Protein AF-A0A915NDJ1-F1 (afdb_monomer_lite)

pLDDT: mean 88.37, std 16.53, range [26.94, 98.69]

Foldseek 3Di:
DDDPPDDDPPPDDPVNVLVPDPDDPVRSVVVCCVQVNDDFDWDDDDPVLQVLQVVLPHDDTGTDDDDDDDPVDDDQDAAEEEDAEDFDDAQPDPLVVSLVRLLVSVVSVLVSSVVSVHLYYDYAPPSSHDPCVQVVDCPPVVVSDADPCDGPVNVSVVVCVVVNVVPDDDRPFAEEEQEAVSLVPLVSLQVSLVVPHQEYEYHYEAADDPVVVCVSPRQVVSCVVRVHHYHYHYYDDWHDDPDWGPPPPPDTDDIRD

InterPro domains:
  IPR003010 Carbon-nitrogen hydrolase [PF00795] (79-159)
  IPR003010 Carbon-nitrogen hydrolase [PF00795] (169-238)
  IPR003010 Carbon-nitrogen hydrolase [PS50263] (78-257)
  IPR036526 Carbon-nitrogen hydrolase superfamily [G3DSA:3.60.110.10] (8-164)
  IPR036526 Carbon-nitrogen hydrolase superfamily [G3DSA:3.60.110.10] (165-255)
  IPR036526 Carbon-nitrogen hydrolase superfamily [SSF56317] (74-239)
  IPR050345 Aliphatic Amidase/Beta-Ureidopropionase [PTHR43674] (173-245)

Sequence (257 aa):
MKNEADDNDSSEGLEALLNRAKWTDSQLEEVMRLIYGRRCPQLSLSNDLLEASMSNGFEIKGFQIKALEEQCRRPRRVRVAAIQNKIVLPTSAPIIQQREAIHQRIGVMIDIAAEAGAQIICLQEAWPMPFAFCTRERLPWTEFAESAEDGPSTKFLSNFIILFKVGQKTWNCKIAVNICYGRHHPQNWLMYALNGAEIIFNPSATISGLSEALWPIEARNAAIANHVFTVAINRVGTEVFPNEFTSGNGKPGKLIE

Secondary structure (DSSP, 8-state):
-------------HHHHHHHS---HHHHHHHHHHHHSSPPPBPP--HHHHHHHHHTT-----B----PPPSSS------EEEE----SS-TTS-HHHHHHHHHHHHHHHHHHHHHTT-SEEEEPTTTTS--GGGG---TTGGGG---TTTSHHHHHHHHHHHHHHTT-------EEE--GGGGG-HHHHHHHHHTT-SEEEEEE---SSTTTTTTTTHHHHHHHHHTSEEEEEE--S-B--SS--B-SSSSB---B-

Organism: Meloidogyne javanica (NCBI:txid6303)

Structure (mmCIF, N/CA/C/O backbone):
data_AF-A0A915NDJ1-F1
#
_entry.id   AF-A0A915NDJ1-F1
#
loop_
_atom_site.group_PDB
_atom_site.id
_atom_site.type_symbol
_atom_site.label_atom_id
_atom_site.label_alt_id
_atom_site.label_comp_id
_atom_site.label_asym_id
_atom_site.label_entity_id
_atom_site.label_seq_id
_atom_site.pdbx_PDB_ins_code
_atom_site.Cartn_x
_atom_site.Cartn_y
_atom_site.Cartn_z
_atom_site.occupancy
_atom_site.B_iso_or_equiv
_atom_site.auth_seq_id
_atom_site.auth_comp_id
_atom_site.auth_asym_id
_atom_site.auth_atom_id
_atom_site.pdbx_PDB_model_num
ATOM 1 N N . MET A 1 1 ? 32.007 23.626 -17.905 1.00 32.28 1 MET A N 1
ATOM 2 C CA . MET A 1 1 ? 31.858 23.788 -16.445 1.00 32.28 1 MET A CA 1
ATOM 3 C C . MET A 1 1 ? 30.731 24.771 -16.176 1.00 32.28 1 MET A C 1
ATOM 5 O O . MET A 1 1 ? 30.962 25.970 -16.116 1.00 32.28 1 MET A O 1
ATOM 9 N N . LYS A 1 2 ? 29.495 24.274 -16.129 1.00 27.45 2 LYS A N 1
ATOM 10 C CA . LYS A 1 2 ? 28.357 24.988 -15.549 1.00 27.45 2 LYS A CA 1
ATOM 11 C C . LYS A 1 2 ? 27.940 24.150 -14.352 1.00 27.45 2 LYS A C 1
ATOM 13 O O . LYS A 1 2 ? 27.787 22.946 -14.507 1.00 27.45 2 LYS A O 1
ATOM 18 N N . ASN A 1 3 ? 27.887 24.804 -13.200 1.00 26.94 3 ASN A N 1
ATOM 19 C CA . ASN A 1 3 ? 27.584 24.221 -11.904 1.00 26.94 3 ASN A CA 1
ATOM 20 C C . ASN A 1 3 ? 26.230 23.509 -11.958 1.00 26.94 3 ASN A C 1
ATOM 22 O O . ASN A 1 3 ? 25.190 24.166 -12.000 1.00 26.94 3 ASN A O 1
ATOM 26 N N . GLU A 1 4 ? 26.266 22.181 -11.965 1.00 29.98 4 GLU A N 1
ATOM 27 C CA . GLU A 1 4 ? 25.215 21.369 -11.368 1.00 29.98 4 GLU A CA 1
ATOM 28 C C . GLU A 1 4 ? 25.346 21.617 -9.867 1.00 29.98 4 GLU A C 1
ATOM 30 O O . GLU A 1 4 ? 26.315 21.206 -9.233 1.00 29.98 4 GLU A O 1
ATOM 35 N N . ALA A 1 5 ? 24.459 22.458 -9.337 1.00 30.62 5 ALA A N 1
ATOM 36 C CA . ALA A 1 5 ? 24.250 22.504 -7.905 1.00 30.62 5 ALA A CA 1
ATOM 37 C C . ALA A 1 5 ? 23.716 21.123 -7.528 1.00 30.62 5 ALA A C 1
ATOM 39 O O . ALA A 1 5 ? 22.671 20.732 -8.044 1.00 30.62 5 ALA A O 1
ATOM 40 N N . ASP A 1 6 ? 24.496 20.409 -6.717 1.00 28.95 6 ASP A N 1
ATOM 41 C CA . ASP A 1 6 ? 24.178 19.098 -6.168 1.00 28.95 6 ASP A CA 1
ATOM 42 C C . ASP A 1 6 ? 22.696 19.011 -5.788 1.00 28.95 6 ASP A C 1
ATOM 44 O O . ASP A 1 6 ? 22.183 19.833 -5.019 1.00 28.95 6 ASP A O 1
ATOM 48 N N . ASP A 1 7 ? 22.032 18.009 -6.367 1.00 32.62 7 ASP A N 1
ATOM 49 C CA . ASP A 1 7 ? 20.725 17.514 -5.963 1.00 32.62 7 ASP A CA 1
ATOM 50 C C . ASP A 1 7 ? 20.768 17.241 -4.456 1.00 32.62 7 ASP A C 1
ATOM 52 O O . ASP A 1 7 ? 21.335 16.254 -3.982 1.00 32.62 7 ASP A O 1
ATOM 56 N N . ASN A 1 8 ? 20.203 18.169 -3.686 1.00 34.66 8 ASN A N 1
ATOM 57 C CA . ASN A 1 8 ? 19.987 17.987 -2.263 1.00 34.66 8 ASN A CA 1
ATOM 58 C C . ASN A 1 8 ? 18.985 16.840 -2.101 1.00 34.66 8 ASN A C 1
ATOM 60 O O . ASN A 1 8 ? 17.822 16.984 -2.477 1.00 34.66 8 ASN A O 1
ATOM 64 N N . ASP A 1 9 ? 19.476 15.736 -1.544 1.00 39.84 9 ASP A N 1
ATOM 65 C CA . ASP A 1 9 ? 18.751 14.579 -1.027 1.00 39.84 9 ASP A CA 1
ATOM 66 C C . ASP A 1 9 ? 17.360 14.970 -0.486 1.00 39.84 9 ASP A C 1
ATOM 68 O O . ASP A 1 9 ? 17.202 15.474 0.629 1.00 39.84 9 ASP A O 1
ATOM 72 N N . SER A 1 10 ? 16.331 14.804 -1.320 1.00 45.72 10 SER A N 1
ATOM 73 C CA . SER A 1 10 ? 14.939 15.167 -1.035 1.00 45.72 10 SER A CA 1
ATOM 74 C C . SER A 1 10 ? 14.208 14.068 -0.254 1.00 45.72 10 SER A C 1
ATOM 76 O O . SER A 1 10 ? 12.981 14.009 -0.251 1.00 45.72 10 SER A O 1
ATOM 78 N N . SER A 1 11 ? 14.946 13.191 0.436 1.00 53.16 11 SER A N 1
ATOM 79 C CA . SER A 1 11 ? 14.401 12.011 1.112 1.00 53.16 11 SER A CA 1
ATOM 80 C C . SER A 1 11 ? 13.794 12.290 2.494 1.00 53.16 11 SER A C 1
ATOM 82 O O . SER A 1 11 ? 13.392 11.357 3.194 1.00 53.16 11 SER A O 1
ATOM 84 N N . GLU A 1 12 ? 13.775 13.541 2.956 1.00 68.81 12 GLU A N 1
ATOM 85 C CA . GLU A 1 12 ? 13.283 13.870 4.291 1.00 68.81 12 GLU A CA 1
ATOM 86 C C . GLU A 1 12 ? 11.774 14.143 4.302 1.00 68.81 12 GLU A C 1
ATOM 88 O O . GLU A 1 12 ? 11.282 15.081 3.680 1.00 68.81 12 GLU A O 1
ATOM 93 N N . GLY A 1 13 ? 11.027 13.337 5.063 1.00 79.31 13 GLY A N 1
ATOM 94 C CA . GLY A 1 13 ? 9.575 13.478 5.184 1.00 79.31 13 GLY A CA 1
ATOM 95 C C . GLY A 1 13 ? 9.130 14.791 5.847 1.00 79.31 13 GLY A C 1
ATOM 96 O O . GLY A 1 13 ? 9.864 15.404 6.626 1.00 79.31 13 GLY A O 1
ATOM 97 N N . LEU A 1 14 ? 7.874 15.187 5.602 1.00 86.94 14 LEU A N 1
ATOM 98 C CA . LEU A 1 14 ? 7.275 16.432 6.114 1.00 86.94 14 LEU A CA 1
ATOM 99 C C . LEU A 1 14 ? 7.484 16.632 7.624 1.00 86.94 14 LEU A C 1
ATOM 101 O O . LEU A 1 14 ? 7.826 17.726 8.058 1.00 86.94 14 LEU A O 1
ATOM 105 N N . GLU A 1 15 ? 7.305 15.590 8.437 1.00 84.38 15 GLU A N 1
ATOM 106 C CA . GLU A 1 15 ? 7.495 15.700 9.888 1.00 84.38 15 GLU A CA 1
ATOM 107 C C . GLU A 1 15 ? 8.950 16.000 10.272 1.00 84.38 15 GLU A C 1
ATOM 109 O O . GLU A 1 15 ? 9.181 16.794 11.181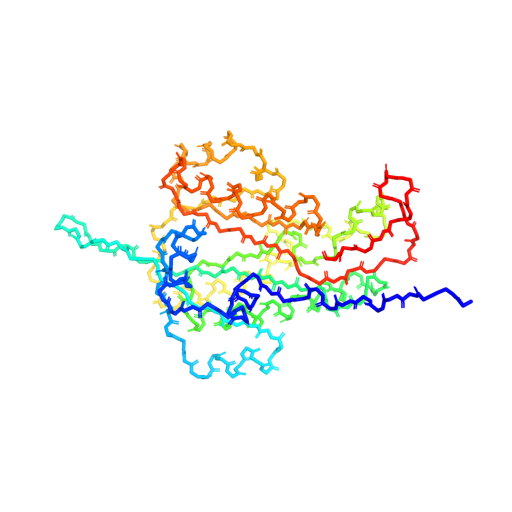 1.00 84.38 15 GLU A O 1
ATOM 114 N N . ALA A 1 16 ? 9.935 15.427 9.571 1.00 85.19 16 ALA A N 1
ATOM 115 C CA . ALA A 1 16 ? 11.348 15.723 9.809 1.00 85.19 16 ALA A CA 1
ATOM 116 C C . ALA A 1 16 ? 11.666 17.185 9.464 1.00 85.19 16 ALA A C 1
ATOM 118 O O . ALA A 1 16 ? 12.320 17.879 10.244 1.00 85.19 16 ALA A O 1
ATOM 119 N N . LEU A 1 17 ? 11.123 17.690 8.351 1.00 88.12 17 LEU A N 1
ATOM 120 C CA . LEU A 1 17 ? 11.238 19.098 7.964 1.00 88.12 17 LEU A CA 1
ATOM 121 C C . LEU A 1 17 ? 10.613 20.033 9.009 1.00 88.12 17 LEU A C 1
ATOM 123 O O . LEU A 1 17 ? 11.244 21.006 9.424 1.00 88.12 17 LEU A O 1
ATOM 127 N N . LEU A 1 18 ? 9.402 19.718 9.475 1.00 87.44 18 LEU A N 1
ATOM 128 C CA . LEU A 1 18 ? 8.714 20.502 10.502 1.00 87.44 18 LEU A CA 1
ATOM 129 C C . LEU A 1 18 ? 9.476 20.496 11.832 1.00 87.44 18 LEU A C 1
ATOM 131 O O . LEU A 1 18 ? 9.587 21.544 12.459 1.00 87.44 18 LEU A O 1
ATOM 135 N N . ASN A 1 19 ? 10.044 19.357 12.232 1.00 82.12 19 ASN A N 1
ATOM 136 C CA . ASN A 1 19 ? 10.804 19.231 13.479 1.00 82.12 19 ASN A CA 1
ATOM 137 C C . ASN A 1 19 ? 12.166 19.948 13.438 1.00 82.12 19 ASN A C 1
ATOM 139 O O . ASN A 1 19 ? 12.666 20.360 14.481 1.00 82.12 19 ASN A O 1
ATOM 143 N N . ARG A 1 20 ? 12.784 20.104 12.258 1.00 85.75 20 ARG A N 1
ATOM 144 C CA . ARG A 1 20 ? 14.044 20.858 12.101 1.00 85.75 20 ARG A CA 1
ATOM 145 C C . ARG A 1 20 ? 13.848 22.370 12.128 1.00 85.75 20 ARG A C 1
ATOM 147 O O . ARG A 1 20 ? 14.792 23.112 12.407 1.00 85.75 20 ARG A O 1
ATOM 154 N N . ALA A 1 21 ? 12.651 22.841 11.802 1.00 85.19 21 ALA A N 1
ATOM 155 C CA . ALA A 1 21 ? 12.348 24.258 11.844 1.00 85.19 21 ALA A CA 1
ATOM 156 C C . ALA A 1 21 ? 12.303 24.761 13.300 1.00 85.19 21 ALA A C 1
ATOM 158 O O . ALA A 1 21 ? 11.864 24.064 14.211 1.00 85.19 21 ALA A O 1
ATOM 159 N N . LYS A 1 22 ? 12.787 25.990 13.524 1.00 87.31 22 LYS A N 1
ATOM 160 C CA . LYS A 1 22 ? 12.906 26.615 14.855 1.00 87.31 22 LYS A CA 1
ATOM 161 C C . LYS A 1 22 ? 11.548 27.112 15.374 1.00 87.31 22 LYS A C 1
ATOM 163 O O . LYS A 1 22 ? 11.355 28.314 15.548 1.00 87.31 22 LYS A O 1
ATOM 168 N N . TRP A 1 23 ? 10.608 26.199 15.575 1.00 88.88 23 TRP A N 1
ATOM 169 C CA . TRP A 1 23 ? 9.316 26.474 16.200 1.00 88.88 23 TRP A CA 1
ATOM 170 C C . TRP A 1 23 ? 9.436 26.457 17.723 1.00 88.88 23 TRP A C 1
ATOM 172 O O . TRP A 1 23 ? 10.275 25.751 18.280 1.00 88.88 23 TRP A O 1
ATOM 182 N N . THR A 1 24 ? 8.566 27.190 18.413 1.00 92.75 24 THR A N 1
ATOM 183 C CA . THR A 1 24 ? 8.258 26.853 19.808 1.00 92.75 24 THR A CA 1
ATOM 184 C C . THR A 1 24 ? 7.377 25.603 19.852 1.00 92.75 24 THR A C 1
ATOM 186 O O . THR A 1 24 ? 6.655 25.323 18.892 1.00 92.75 24 THR A O 1
ATOM 189 N N . ASP A 1 25 ? 7.372 24.877 20.973 1.00 87.31 25 ASP A N 1
ATOM 190 C CA . ASP A 1 25 ? 6.541 23.671 21.128 1.00 87.31 25 ASP A CA 1
ATOM 191 C C . ASP A 1 25 ? 5.059 23.951 20.828 1.00 87.31 25 ASP A C 1
ATOM 193 O O . ASP A 1 25 ? 4.417 23.212 20.088 1.00 87.31 25 ASP A O 1
ATOM 197 N N . SER A 1 26 ? 4.539 25.088 21.306 1.00 90.69 26 SER A N 1
ATOM 198 C CA . SER A 1 26 ? 3.158 25.513 21.047 1.00 90.69 26 SER A CA 1
ATOM 199 C C . SER A 1 26 ? 2.885 25.797 19.564 1.00 90.69 26 SER A C 1
ATOM 201 O O . SER A 1 26 ? 1.803 25.478 19.070 1.00 90.69 26 SER A O 1
ATOM 203 N N . GLN A 1 27 ? 3.847 26.371 18.833 1.00 92.56 27 GLN A N 1
ATOM 204 C CA . GLN A 1 27 ? 3.697 26.594 17.393 1.00 92.56 27 GLN A CA 1
ATOM 205 C C . GLN A 1 27 ? 3.713 25.275 16.621 1.00 92.56 27 GLN A C 1
ATOM 207 O O . GLN A 1 27 ? 2.893 25.086 15.725 1.00 92.56 27 GLN A O 1
ATOM 212 N N . LEU A 1 28 ? 4.618 24.360 16.975 1.00 88.94 28 LEU A N 1
ATOM 213 C CA . LEU A 1 28 ? 4.696 23.049 16.341 1.00 88.94 28 LEU A CA 1
ATOM 214 C C . LEU A 1 28 ? 3.409 22.250 16.578 1.00 88.94 28 LEU A C 1
ATOM 216 O O . LEU A 1 28 ? 2.874 21.659 15.641 1.00 88.94 28 LEU A O 1
ATOM 220 N N . GLU A 1 29 ? 2.873 22.275 17.799 1.00 87.50 29 GLU A N 1
ATOM 221 C CA . GLU A 1 29 ? 1.583 21.660 18.119 1.00 87.50 29 GLU A CA 1
ATOM 222 C C . GLU A 1 29 ? 0.442 22.232 17.272 1.00 87.50 29 GLU A C 1
ATOM 224 O O . GLU A 1 29 ? -0.362 21.468 16.734 1.00 87.50 29 GLU A O 1
ATOM 229 N N . GLU A 1 30 ? 0.391 23.554 17.096 1.00 91.25 30 GLU A N 1
ATOM 230 C CA . GLU A 1 30 ? -0.645 24.211 16.299 1.00 91.25 30 GLU A CA 1
ATOM 231 C C . GLU A 1 30 ? -0.524 23.891 14.802 1.00 91.25 30 GLU A C 1
ATOM 233 O O . GLU A 1 30 ? -1.520 23.574 14.148 1.00 91.25 30 GLU A O 1
ATOM 238 N N . VAL A 1 31 ? 0.695 23.881 14.255 1.00 91.50 31 VAL A N 1
ATOM 239 C CA . VAL A 1 31 ? 0.948 23.469 12.865 1.00 91.50 31 VAL A CA 1
ATOM 240 C C . VAL A 1 31 ? 0.525 22.015 12.653 1.00 91.50 31 VAL A C 1
ATOM 242 O O . VAL A 1 31 ? -0.208 21.711 11.709 1.00 91.50 31 VAL A O 1
ATOM 245 N N . MET A 1 32 ? 0.912 21.116 13.559 1.00 88.88 32 MET A N 1
ATOM 246 C CA . MET A 1 32 ? 0.506 19.710 13.509 1.00 88.88 32 MET A CA 1
ATOM 247 C C . MET A 1 32 ? -1.014 19.556 13.632 1.00 88.88 32 MET A C 1
ATOM 249 O O . MET A 1 32 ? -1.597 18.702 12.961 1.00 88.88 32 MET A O 1
ATOM 253 N N . ARG A 1 33 ? -1.682 20.404 14.427 1.00 91.12 33 ARG A N 1
ATOM 254 C CA . ARG A 1 33 ? -3.144 20.423 14.545 1.00 91.12 33 ARG A CA 1
ATOM 255 C C . ARG A 1 33 ? -3.823 20.837 13.242 1.00 91.12 33 ARG A C 1
ATOM 257 O O . ARG A 1 33 ? -4.821 20.232 12.858 1.00 91.12 33 ARG A O 1
ATOM 264 N N . LEU A 1 34 ? -3.293 21.844 12.551 1.00 91.94 34 LEU A N 1
ATOM 265 C CA . LEU A 1 34 ? -3.829 22.302 11.267 1.00 91.94 34 LEU A CA 1
ATOM 266 C C . LEU A 1 34 ? -3.598 21.270 10.156 1.00 91.94 34 LEU A C 1
ATOM 268 O O . LEU A 1 34 ? -4.514 20.979 9.386 1.00 91.94 34 LEU A O 1
ATOM 272 N N . ILE A 1 35 ? -2.405 20.672 10.102 1.00 91.25 35 ILE A N 1
ATOM 273 C CA . ILE A 1 35 ? -2.040 19.714 9.053 1.00 91.25 35 ILE A CA 1
ATOM 274 C C . ILE A 1 35 ? -2.688 18.358 9.301 1.00 91.25 35 ILE A C 1
ATOM 276 O O . ILE A 1 35 ? -3.337 17.847 8.401 1.00 91.25 35 ILE A O 1
ATOM 280 N N . TYR A 1 36 ? -2.585 17.770 10.493 1.00 88.69 36 TYR A N 1
ATOM 281 C CA . TYR A 1 3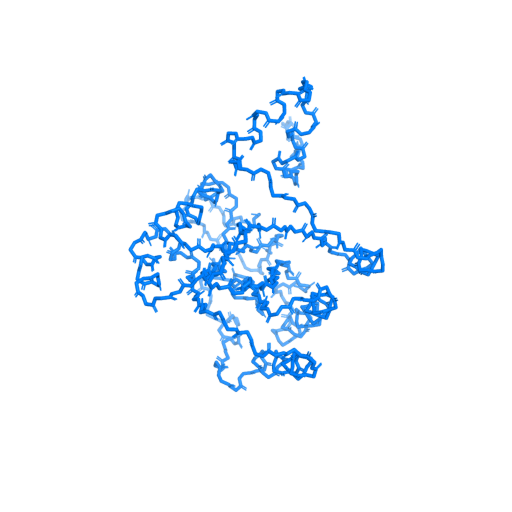6 ? -3.041 16.397 10.760 1.00 88.69 36 TYR A CA 1
ATOM 282 C C . TYR A 1 36 ? -4.386 16.321 11.490 1.00 88.69 36 TYR A C 1
ATOM 284 O O . TYR A 1 36 ? -5.048 15.281 11.469 1.00 88.69 36 TYR A O 1
ATOM 292 N N . GLY A 1 37 ? -4.873 17.426 12.055 1.00 87.38 37 GLY A N 1
ATOM 293 C CA . GLY A 1 37 ? -6.068 17.433 12.894 1.00 87.38 37 GLY A CA 1
ATOM 294 C C . GLY A 1 37 ? -5.710 17.040 14.324 1.00 87.38 37 GLY A C 1
ATOM 295 O O . GLY A 1 37 ? -5.009 17.760 15.025 1.00 87.38 37 GLY A O 1
ATOM 296 N N . ARG A 1 38 ? -6.187 15.886 14.795 1.00 81.19 38 ARG A N 1
ATOM 297 C CA . ARG A 1 38 ? -5.777 15.361 16.105 1.00 81.19 38 ARG A CA 1
ATOM 298 C C . ARG A 1 38 ? -4.526 14.503 15.931 1.00 81.19 38 ARG A C 1
ATOM 300 O O . ARG A 1 38 ? -4.565 13.523 15.191 1.00 81.19 38 ARG A O 1
ATOM 307 N N . ARG A 1 39 ? -3.452 14.819 16.664 1.00 79.00 39 ARG A N 1
ATOM 308 C CA . ARG A 1 39 ? -2.246 13.978 16.701 1.00 79.00 39 ARG A CA 1
ATOM 309 C C . ARG A 1 39 ? -2.627 12.572 17.160 1.00 79.00 39 ARG A C 1
ATOM 311 O O . ARG A 1 39 ? -3.217 12.404 18.230 1.00 79.00 39 ARG A O 1
ATOM 318 N N . CYS A 1 40 ? -2.326 11.573 16.338 1.00 84.19 40 CYS A N 1
ATOM 319 C CA . CYS A 1 40 ? -2.581 10.185 16.692 1.00 84.19 40 CYS A CA 1
ATOM 320 C C . CYS A 1 40 ? -1.549 9.737 17.735 1.00 84.19 40 CYS A C 1
ATOM 322 O O . CYS A 1 40 ? -0.351 9.860 17.480 1.00 84.19 40 CYS A O 1
ATOM 324 N N . PRO A 1 41 ? -1.979 9.225 18.903 1.00 88.81 41 PRO A N 1
ATOM 325 C CA . PRO A 1 41 ? -1.066 8.631 19.868 1.00 88.81 41 PRO A CA 1
ATOM 326 C C . PRO A 1 41 ? -0.207 7.544 19.225 1.00 88.81 41 PRO A C 1
ATOM 328 O O . PRO A 1 41 ? -0.720 6.690 18.496 1.00 88.81 41 PRO A O 1
ATOM 331 N N . GLN A 1 42 ? 1.088 7.566 19.528 1.00 90.56 42 GLN A N 1
ATOM 332 C CA . GLN A 1 42 ? 2.004 6.519 19.108 1.00 90.56 42 GLN A CA 1
ATOM 333 C C . GLN A 1 42 ? 1.677 5.222 19.855 1.00 90.56 42 GLN A C 1
ATOM 335 O O . GLN A 1 42 ? 1.406 5.217 21.059 1.00 90.56 42 GLN A O 1
ATOM 340 N N . LEU A 1 43 ? 1.670 4.118 19.120 1.00 92.75 43 LEU A N 1
ATOM 341 C CA . LEU A 1 43 ? 1.509 2.782 19.666 1.00 92.75 43 LEU A CA 1
ATOM 342 C C . LEU A 1 43 ? 2.894 2.257 20.044 1.00 92.75 43 LEU A C 1
ATOM 344 O O . LEU A 1 43 ? 3.783 2.208 19.197 1.00 92.75 43 LEU A O 1
ATOM 348 N N . SER A 1 44 ? 3.072 1.869 21.306 1.00 92.50 44 SER A N 1
ATOM 349 C CA . SER A 1 44 ? 4.318 1.248 21.757 1.00 92.50 44 SER A CA 1
ATOM 350 C C . SER A 1 44 ? 4.498 -0.110 21.071 1.00 92.50 44 SER A C 1
ATOM 352 O O . SER A 1 44 ? 3.598 -0.954 21.096 1.00 92.50 44 SER A O 1
ATOM 354 N N . LEU A 1 45 ? 5.653 -0.277 20.432 1.00 93.94 45 LEU A N 1
ATOM 355 C CA . LEU A 1 45 ? 6.142 -1.524 19.851 1.00 93.94 45 LEU A CA 1
ATOM 356 C C . LEU A 1 45 ? 7.291 -2.033 20.733 1.00 93.94 45 LEU A C 1
ATOM 358 O O . LEU A 1 45 ? 7.960 -1.222 21.377 1.00 93.94 45 LEU A O 1
ATOM 362 N N . SER A 1 46 ? 7.495 -3.350 20.807 1.00 94.88 46 SER A N 1
ATOM 363 C CA . SER A 1 46 ? 8.609 -3.917 21.578 1.00 94.88 46 SER A CA 1
ATOM 364 C C . SER A 1 46 ? 9.954 -3.562 20.940 1.00 94.88 46 SER A C 1
ATOM 366 O O . SER A 1 46 ? 10.044 -3.403 19.722 1.00 94.88 46 SER A O 1
ATOM 368 N N . ASN A 1 47 ? 11.005 -3.466 21.761 1.00 95.19 47 ASN A N 1
ATOM 369 C CA . ASN A 1 47 ? 12.363 -3.204 21.275 1.00 95.19 47 ASN A CA 1
ATOM 370 C C . ASN A 1 47 ? 12.821 -4.281 20.284 1.00 95.19 47 ASN A C 1
ATOM 372 O O . ASN A 1 47 ? 13.377 -3.934 19.250 1.00 95.19 47 ASN A O 1
ATOM 376 N N . ASP A 1 48 ? 12.475 -5.546 20.533 1.00 96.19 48 ASP A N 1
ATOM 377 C CA . ASP A 1 48 ? 12.781 -6.667 19.640 1.00 96.19 48 ASP A CA 1
ATOM 378 C C . ASP A 1 48 ? 12.238 -6.440 18.218 1.00 96.19 48 ASP A C 1
ATOM 380 O O . ASP A 1 48 ? 12.941 -6.681 17.240 1.00 96.19 48 ASP A O 1
ATOM 384 N N . LEU A 1 49 ? 11.014 -5.907 18.081 1.00 94.94 49 LEU A N 1
ATOM 385 C CA . LEU A 1 49 ? 10.425 -5.596 16.772 1.00 94.94 49 LEU A CA 1
ATOM 386 C C . LEU A 1 49 ? 11.145 -4.435 16.080 1.00 94.94 49 LEU A C 1
ATOM 388 O O . LEU A 1 49 ? 11.335 -4.472 14.865 1.00 94.94 49 LEU A O 1
ATOM 392 N N . LEU A 1 50 ? 11.544 -3.411 16.843 1.00 95.31 50 LEU A N 1
ATOM 393 C CA . LEU A 1 50 ? 12.301 -2.273 16.315 1.00 95.31 50 LEU A CA 1
ATOM 394 C C . LEU A 1 50 ? 13.683 -2.724 15.820 1.00 95.31 50 LEU A C 1
ATOM 396 O O . LEU A 1 50 ? 14.099 -2.365 14.717 1.00 95.31 50 LEU A O 1
ATOM 400 N N . GLU A 1 51 ? 14.380 -3.544 16.605 1.00 95.94 51 GLU A N 1
ATOM 401 C CA . GLU A 1 51 ? 15.679 -4.122 16.250 1.00 95.94 51 GLU A CA 1
ATOM 402 C C . GLU A 1 51 ? 15.574 -5.059 15.043 1.00 95.94 51 GLU A C 1
ATOM 404 O O . GLU A 1 51 ? 16.393 -4.969 14.122 1.00 95.94 51 GLU A O 1
ATOM 409 N N . ALA A 1 52 ? 14.536 -5.899 14.988 1.00 96.06 52 ALA A N 1
ATOM 410 C CA . ALA A 1 52 ? 14.275 -6.782 13.858 1.00 96.06 52 ALA A CA 1
ATOM 411 C C . ALA A 1 52 ? 13.993 -5.997 12.566 1.00 96.06 52 ALA A C 1
ATOM 413 O O . ALA A 1 52 ? 14.565 -6.324 11.521 1.00 96.06 52 ALA A O 1
ATOM 414 N N . SER A 1 53 ? 13.177 -4.935 12.612 1.00 94.50 53 SER A N 1
ATOM 415 C CA . SER A 1 53 ? 12.916 -4.104 11.427 1.00 94.50 53 SER A CA 1
ATOM 416 C C . SER A 1 53 ? 14.176 -3.373 10.955 1.00 94.50 53 SER A C 1
ATOM 418 O O . SER A 1 53 ? 14.492 -3.393 9.763 1.00 94.50 53 SER A O 1
ATOM 420 N N . MET A 1 54 ? 14.951 -2.806 11.892 1.00 94.69 54 MET A N 1
ATOM 421 C CA . MET A 1 54 ? 16.211 -2.123 11.578 1.00 94.69 54 MET A CA 1
ATOM 422 C C . MET A 1 54 ? 17.221 -3.081 10.938 1.00 94.69 54 MET A C 1
ATOM 424 O O . MET A 1 54 ? 17.805 -2.754 9.906 1.00 94.69 54 MET A O 1
ATOM 428 N N . SER A 1 55 ? 17.374 -4.287 11.492 1.00 96.38 55 SER A N 1
ATOM 429 C CA . SER A 1 55 ? 18.300 -5.307 10.977 1.00 96.38 55 SER A CA 1
ATOM 430 C C . SER A 1 55 ? 17.930 -5.789 9.570 1.00 96.38 55 SER A C 1
ATOM 432 O O . SER A 1 55 ? 18.808 -6.128 8.782 1.00 96.38 55 SER A O 1
ATOM 434 N N . ASN A 1 56 ? 16.638 -5.774 9.226 1.00 96.31 56 ASN A N 1
ATOM 435 C CA . ASN A 1 56 ? 16.136 -6.120 7.892 1.00 96.31 56 ASN A CA 1
ATOM 436 C C . ASN A 1 56 ? 16.017 -4.907 6.942 1.00 96.31 56 ASN A C 1
ATOM 438 O O . ASN A 1 56 ? 15.520 -5.027 5.812 1.00 96.31 56 ASN A O 1
ATOM 442 N N . GLY A 1 57 ? 16.483 -3.731 7.373 1.00 95.44 57 GLY A N 1
ATOM 443 C CA . GLY A 1 57 ? 16.549 -2.528 6.548 1.00 95.44 57 GLY A CA 1
ATOM 444 C C . GLY A 1 57 ? 15.174 -1.978 6.167 1.00 95.44 57 GLY A C 1
ATOM 445 O O . GLY A 1 57 ? 14.930 -1.680 4.989 1.00 95.44 57 GLY A O 1
ATOM 446 N N . PHE A 1 58 ? 14.255 -1.886 7.130 1.00 96.06 58 PHE A N 1
ATOM 447 C CA . PHE A 1 58 ? 13.000 -1.153 6.972 1.00 96.06 58 PHE A CA 1
ATOM 448 C C . PHE A 1 58 ? 12.527 -0.513 8.284 1.00 96.06 58 PHE A C 1
ATOM 450 O O . PHE A 1 58 ? 12.920 -0.913 9.376 1.00 96.06 58 PHE A O 1
ATOM 457 N N . GLU A 1 59 ? 11.685 0.511 8.168 1.00 94.62 59 GLU A N 1
ATOM 458 C CA . GLU A 1 59 ? 11.095 1.208 9.312 1.00 94.62 59 GLU A CA 1
ATOM 459 C C . GLU A 1 59 ? 9.779 0.544 9.740 1.00 94.62 59 GLU A C 1
ATOM 461 O O . GLU A 1 59 ? 8.973 0.147 8.898 1.00 94.62 59 GLU A O 1
ATOM 466 N N . ILE A 1 60 ? 9.526 0.495 11.051 1.00 95.75 60 ILE A N 1
ATOM 467 C CA . ILE A 1 60 ? 8.212 0.183 11.615 1.00 95.75 60 ILE A CA 1
ATOM 468 C C . ILE A 1 60 ? 7.734 1.338 12.500 1.00 95.75 60 ILE A C 1
ATOM 470 O O . ILE A 1 60 ? 8.445 1.821 13.380 1.00 95.75 60 ILE A O 1
ATOM 474 N N . LYS A 1 61 ? 6.496 1.783 12.274 1.00 94.88 61 LYS A N 1
ATOM 475 C CA . LYS A 1 61 ? 5.827 2.814 13.073 1.00 94.88 61 LYS A CA 1
ATOM 476 C C . LYS A 1 61 ? 4.441 2.335 13.473 1.00 94.88 61 LYS A C 1
ATOM 478 O O . LYS A 1 61 ? 3.729 1.722 12.682 1.00 94.88 61 LYS A O 1
ATOM 483 N N . GLY A 1 62 ? 4.051 2.638 14.707 1.00 95.69 62 GLY A N 1
ATOM 484 C CA . GLY A 1 62 ? 2.753 2.274 15.258 1.00 95.69 62 GLY A CA 1
ATOM 485 C C . GLY A 1 62 ? 1.977 3.505 15.708 1.00 95.69 62 GLY A C 1
ATOM 486 O O . GLY A 1 62 ? 2.507 4.347 16.430 1.00 95.69 62 GLY A O 1
ATOM 487 N N . PHE A 1 63 ? 0.697 3.573 15.348 1.00 95.50 63 PHE A N 1
ATOM 488 C CA . PHE A 1 63 ? -0.220 4.630 15.778 1.00 95.50 63 PHE A CA 1
ATOM 489 C C . PHE A 1 63 ? -1.560 4.039 16.205 1.00 95.50 63 PHE A C 1
ATOM 491 O O . PHE A 1 63 ? -1.937 2.943 15.787 1.00 95.50 63 PHE A O 1
ATOM 498 N N . GLN A 1 64 ? -2.293 4.767 17.044 1.00 94.31 64 GLN A N 1
ATOM 499 C CA . GLN A 1 64 ? -3.599 4.343 17.529 1.00 94.31 64 GLN A CA 1
ATOM 500 C C . GLN A 1 64 ? -4.645 5.437 17.341 1.00 94.31 64 GLN A C 1
ATOM 502 O O . GLN A 1 64 ? -4.500 6.544 17.850 1.00 94.31 64 GLN A O 1
ATOM 507 N N . ILE A 1 65 ? -5.769 5.082 16.719 1.00 93.50 65 ILE A N 1
ATOM 508 C CA . ILE A 1 65 ? -6.987 5.895 16.732 1.00 93.50 65 ILE A CA 1
ATOM 509 C C . ILE A 1 65 ? -7.929 5.319 17.795 1.00 93.50 65 ILE A C 1
ATOM 511 O O . ILE A 1 65 ? -8.185 4.114 17.830 1.00 93.50 65 ILE A O 1
ATOM 515 N N . LYS A 1 66 ? -8.403 6.169 18.711 1.00 91.62 66 LYS A N 1
ATOM 516 C CA . LYS A 1 66 ? -9.292 5.784 19.818 1.00 91.62 66 LYS A CA 1
ATOM 517 C C . LYS A 1 66 ? -10.699 6.328 19.580 1.00 91.62 66 LYS A C 1
ATOM 519 O O . LYS A 1 66 ? -10.853 7.446 19.096 1.00 91.62 66 LYS A O 1
ATOM 524 N N . ALA A 1 67 ? -11.698 5.555 19.989 1.00 92.19 67 ALA A N 1
ATOM 525 C CA . ALA A 1 67 ? -13.081 5.994 20.134 1.00 92.19 67 ALA A CA 1
ATOM 526 C C . ALA A 1 67 ? -13.437 6.099 21.626 1.00 92.19 67 ALA A C 1
ATOM 528 O O . ALA A 1 67 ? -12.744 5.522 22.470 1.00 92.19 67 ALA A O 1
ATOM 529 N N . LEU A 1 68 ? -14.500 6.842 21.940 1.00 94.88 68 LEU A N 1
ATOM 530 C CA . LEU A 1 68 ? -15.069 6.869 23.287 1.00 94.88 68 LEU A CA 1
ATOM 531 C C . LEU A 1 68 ? -15.681 5.506 23.632 1.00 94.88 68 LEU A C 1
ATOM 533 O O . LEU A 1 68 ? -16.050 4.734 22.748 1.00 94.88 68 LEU A O 1
ATOM 537 N N . GLU A 1 69 ? -15.764 5.209 24.925 1.00 96.25 69 GLU A N 1
ATOM 538 C CA . GLU A 1 69 ? -16.430 4.001 25.397 1.00 96.25 69 GLU A CA 1
ATOM 539 C C . GLU A 1 69 ? -17.944 4.121 25.192 1.00 96.25 69 GLU A C 1
ATOM 541 O O . GLU A 1 69 ? -18.564 5.104 25.601 1.00 96.25 69 GLU A O 1
ATOM 546 N N . GLU A 1 70 ? -18.540 3.124 24.538 1.00 96.50 70 GLU A N 1
ATOM 547 C CA . GLU A 1 70 ? -19.987 3.039 24.362 1.00 96.50 70 GLU A CA 1
ATOM 548 C C . GLU A 1 70 ? -20.594 2.133 25.437 1.00 96.50 70 GLU A C 1
ATOM 550 O O . GLU A 1 70 ? -20.096 1.043 25.702 1.00 96.50 70 GLU A O 1
ATOM 555 N N . GLN A 1 71 ? -21.733 2.532 26.005 1.00 97.44 71 GLN A N 1
ATOM 556 C CA . GLN A 1 71 ? -22.453 1.709 26.987 1.00 97.44 71 GLN A CA 1
ATOM 557 C C . GLN A 1 71 ? -23.088 0.460 26.353 1.00 97.44 71 GLN A C 1
ATOM 559 O O . GLN A 1 71 ? -23.188 -0.589 26.982 1.00 97.44 71 GLN A O 1
ATOM 564 N N . CYS A 1 72 ? -23.539 0.580 25.100 1.00 96.62 72 CYS A N 1
ATOM 565 C CA . CYS A 1 72 ? -24.317 -0.456 24.413 1.00 96.62 72 CYS A CA 1
ATOM 566 C C . CYS A 1 72 ? -23.483 -1.337 23.473 1.00 96.62 72 CYS A C 1
ATOM 568 O O . CYS A 1 72 ? -23.988 -2.348 22.985 1.00 96.62 72 CYS A O 1
ATOM 570 N N . ARG A 1 73 ? -22.229 -0.971 23.176 1.00 94.06 73 ARG A N 1
ATOM 571 C CA . ARG A 1 73 ? -21.365 -1.738 22.270 1.00 94.06 73 ARG A CA 1
ATOM 572 C C . ARG A 1 73 ? -19.977 -1.889 22.852 1.00 94.06 73 ARG A C 1
ATOM 574 O O . ARG A 1 73 ? -19.399 -0.964 23.408 1.00 94.06 73 ARG A O 1
ATOM 581 N N . ARG A 1 74 ? -19.412 -3.078 2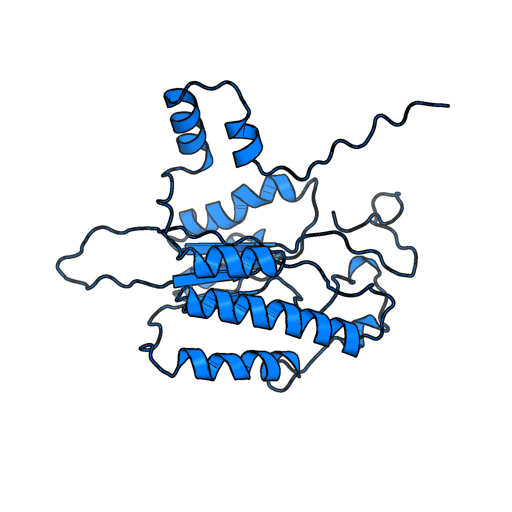2.670 1.00 93.25 74 ARG A N 1
ATOM 582 C CA . ARG A 1 74 ? -18.022 -3.336 23.041 1.00 93.25 74 ARG A CA 1
ATOM 583 C C . ARG A 1 74 ? -17.084 -2.646 22.045 1.00 93.25 74 ARG A C 1
ATOM 585 O O . ARG A 1 74 ? -17.396 -2.628 20.852 1.00 93.25 74 ARG A O 1
ATOM 592 N N . PRO A 1 75 ? -15.910 -2.164 22.486 1.00 92.94 75 PRO A N 1
ATOM 593 C CA . PRO A 1 75 ? -14.898 -1.638 21.581 1.00 92.94 75 PRO A CA 1
ATOM 594 C C . PRO A 1 75 ? -14.500 -2.675 20.528 1.00 92.94 75 PRO A C 1
ATOM 596 O O . PRO A 1 75 ? -14.061 -3.778 20.860 1.00 92.94 75 PRO A O 1
ATOM 599 N N . ARG A 1 76 ? -14.603 -2.304 19.252 1.00 92.06 76 ARG A N 1
ATOM 600 C CA . ARG A 1 76 ? -14.171 -3.140 18.130 1.00 92.06 76 ARG A CA 1
ATOM 601 C C . ARG A 1 76 ? -12.793 -2.696 17.663 1.00 92.06 76 ARG A C 1
ATOM 603 O O . ARG A 1 76 ? -12.655 -1.837 16.801 1.00 92.06 76 ARG A O 1
ATOM 610 N N . ARG A 1 77 ? -11.765 -3.241 18.310 1.00 91.56 77 ARG A N 1
ATOM 611 C CA . ARG A 1 77 ? -10.364 -2.910 18.026 1.00 91.56 77 ARG A CA 1
ATOM 612 C C . ARG A 1 77 ? -9.862 -3.789 16.886 1.00 91.56 77 ARG A C 1
ATOM 614 O O . ARG A 1 77 ? -10.006 -5.005 16.960 1.00 91.56 77 ARG A O 1
ATOM 621 N N . VAL A 1 78 ? -9.277 -3.158 15.873 1.00 91.94 78 VAL A N 1
ATOM 622 C CA . VAL A 1 78 ? -8.633 -3.828 14.741 1.00 91.94 78 VAL A CA 1
ATOM 623 C C . VAL A 1 78 ? -7.240 -3.235 14.573 1.00 91.94 78 VAL A C 1
ATOM 625 O O . VAL A 1 78 ? -7.100 -2.011 14.579 1.00 91.94 78 VAL A O 1
ATOM 628 N N . ARG A 1 79 ? -6.213 -4.079 14.444 1.00 93.31 79 ARG A N 1
ATOM 629 C CA . ARG A 1 79 ? -4.859 -3.636 14.084 1.00 93.31 79 ARG A CA 1
ATOM 630 C C . ARG A 1 79 ? -4.615 -3.910 12.605 1.00 93.31 79 ARG A C 1
ATOM 632 O O . ARG A 1 79 ? -4.740 -5.047 12.160 1.00 93.31 79 ARG A O 1
ATOM 639 N N . VAL A 1 80 ? -4.271 -2.871 11.854 1.00 94.38 80 VAL A N 1
ATOM 640 C CA . VAL A 1 80 ? -3.952 -2.965 10.424 1.00 94.38 80 VAL A CA 1
ATOM 641 C C . VAL A 1 80 ? -2.481 -2.633 10.200 1.00 94.38 80 VAL A C 1
ATOM 643 O O . VAL A 1 80 ? -1.935 -1.799 10.922 1.00 94.38 80 VAL A O 1
ATOM 646 N N . ALA A 1 81 ? -1.853 -3.262 9.210 1.00 96.12 81 ALA A N 1
ATOM 647 C CA . ALA A 1 81 ? -0.522 -2.901 8.738 1.00 96.12 81 ALA A CA 1
ATOM 648 C C . ALA A 1 81 ? -0.561 -2.552 7.246 1.00 96.12 81 ALA A C 1
ATOM 650 O O . ALA A 1 81 ? -1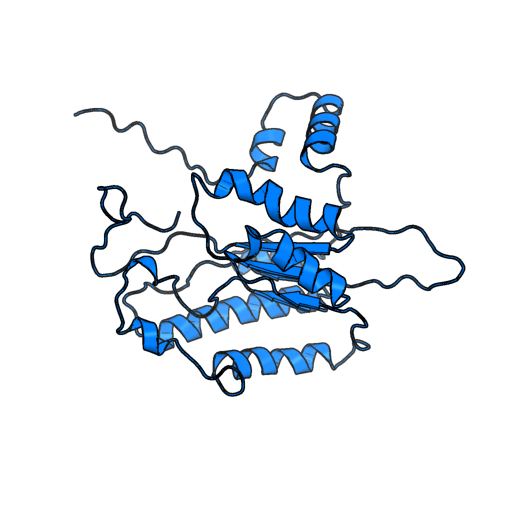.220 -3.220 6.447 1.00 96.12 81 ALA A O 1
ATOM 651 N N . ALA A 1 82 ? 0.159 -1.494 6.891 1.00 97.81 82 ALA A N 1
ATOM 652 C CA . ALA A 1 82 ? 0.400 -1.069 5.523 1.00 97.81 82 ALA A CA 1
ATOM 653 C C . ALA A 1 82 ? 1.881 -1.284 5.213 1.00 97.81 82 ALA A C 1
ATOM 655 O O . ALA A 1 82 ? 2.731 -0.764 5.935 1.00 97.81 82 ALA A O 1
ATOM 656 N N . ILE A 1 83 ? 2.184 -2.054 4.169 1.00 98.00 83 ILE A N 1
ATOM 657 C CA . ILE A 1 83 ? 3.561 -2.363 3.779 1.00 98.00 83 ILE A CA 1
ATOM 658 C C . ILE A 1 83 ? 3.881 -1.656 2.464 1.00 98.00 83 ILE A C 1
ATOM 660 O O . ILE A 1 83 ? 3.233 -1.897 1.443 1.00 98.00 83 ILE A O 1
ATOM 664 N N . GLN A 1 84 ? 4.916 -0.819 2.508 1.00 96.69 84 GLN A N 1
ATOM 665 C CA . GLN A 1 84 ? 5.553 -0.207 1.345 1.00 96.69 84 GLN A CA 1
ATOM 666 C C . GLN A 1 84 ? 6.975 -0.757 1.183 1.00 96.69 84 GLN A C 1
ATOM 668 O O . GLN A 1 84 ? 7.712 -0.910 2.160 1.00 96.69 84 GLN A O 1
ATOM 673 N N . ASN A 1 85 ? 7.379 -1.054 -0.048 1.00 96.25 85 ASN A N 1
ATOM 674 C CA . ASN A 1 85 ? 8.697 -1.582 -0.371 1.00 96.25 85 ASN A CA 1
ATOM 675 C C . ASN A 1 85 ? 9.189 -1.100 -1.743 1.00 96.25 85 ASN A C 1
ATOM 677 O O . ASN A 1 85 ? 8.409 -0.811 -2.650 1.00 96.25 85 ASN A O 1
ATOM 681 N N . LYS A 1 86 ? 10.512 -1.104 -1.904 1.00 95.50 86 LYS A N 1
ATOM 682 C CA . LYS A 1 86 ? 11.175 -1.045 -3.211 1.00 95.50 86 LYS A CA 1
ATOM 683 C C . LYS A 1 86 ? 11.424 -2.450 -3.755 1.00 95.50 86 LYS A C 1
ATOM 685 O O . LYS A 1 86 ? 11.464 -3.408 -2.972 1.00 95.50 86 LYS A O 1
ATOM 690 N N . ILE A 1 87 ? 11.625 -2.574 -5.066 1.00 96.50 87 ILE A N 1
ATOM 691 C CA . ILE A 1 87 ? 12.091 -3.828 -5.679 1.00 96.50 87 ILE A CA 1
ATOM 692 C C . ILE A 1 87 ? 13.462 -4.241 -5.124 1.00 96.50 87 ILE A C 1
ATOM 694 O O . ILE A 1 87 ? 14.219 -3.414 -4.614 1.00 96.50 87 ILE A O 1
ATOM 698 N N . VAL A 1 88 ? 13.763 -5.538 -5.198 1.00 97.75 88 VAL A N 1
ATOM 699 C CA . VAL A 1 88 ? 14.973 -6.117 -4.589 1.00 97.75 88 VAL A CA 1
ATOM 700 C C . VAL A 1 88 ? 16.090 -6.320 -5.611 1.00 97.75 88 VAL A C 1
ATOM 702 O O . VAL A 1 88 ? 17.233 -5.959 -5.346 1.00 97.75 88 VAL A O 1
ATOM 705 N N . LEU A 1 89 ? 15.764 -6.881 -6.776 1.00 98.19 89 LEU A N 1
ATOM 706 C CA . LEU A 1 89 ? 16.718 -7.129 -7.857 1.00 98.19 89 LEU A CA 1
ATOM 707 C C . LEU A 1 89 ? 16.553 -6.100 -8.986 1.00 98.19 89 LEU A C 1
ATOM 709 O O . LEU A 1 89 ? 15.465 -5.538 -9.132 1.00 98.19 89 LEU A O 1
ATOM 713 N N . PRO A 1 90 ? 17.596 -5.870 -9.809 1.00 97.44 90 PRO A N 1
ATOM 714 C CA . PRO A 1 90 ? 17.481 -5.053 -11.012 1.00 97.44 90 PRO A CA 1
ATOM 715 C C . PRO A 1 90 ? 16.390 -5.578 -11.949 1.00 97.44 90 PRO A C 1
ATOM 717 O O . PRO A 1 90 ? 16.198 -6.788 -12.081 1.00 97.44 90 PRO A O 1
ATOM 720 N N . THR A 1 91 ? 15.736 -4.673 -12.671 1.00 97.00 91 THR A N 1
ATOM 721 C CA . THR A 1 91 ? 14.651 -5.012 -13.610 1.00 97.00 91 THR A CA 1
ATOM 722 C C . THR A 1 91 ? 15.116 -5.863 -14.800 1.00 97.00 91 THR A C 1
ATOM 724 O O . THR A 1 91 ? 14.291 -6.482 -15.465 1.00 97.00 91 THR A O 1
ATOM 727 N N . SER A 1 92 ? 16.428 -5.939 -15.050 1.00 96.44 92 SER A N 1
ATOM 728 C CA . SER A 1 92 ? 17.057 -6.802 -16.057 1.00 96.44 92 SER A CA 1
ATOM 729 C C . SER A 1 92 ? 17.237 -8.262 -15.616 1.00 96.44 92 SER A C 1
ATOM 731 O O . SER A 1 92 ? 17.597 -9.103 -16.440 1.00 96.44 92 SER A O 1
ATOM 733 N N . ALA A 1 93 ? 17.016 -8.586 -14.337 1.00 98.12 93 ALA A N 1
ATOM 734 C CA . ALA A 1 93 ? 17.117 -9.956 -13.838 1.00 98.12 93 ALA A CA 1
ATOM 735 C C . ALA A 1 93 ? 15.960 -10.839 -14.360 1.00 98.12 93 ALA A C 1
ATOM 737 O O . ALA A 1 93 ? 14.912 -10.320 -14.747 1.00 98.12 93 ALA A O 1
ATOM 738 N N . PRO A 1 94 ? 16.077 -12.179 -14.339 1.00 98.31 94 PRO A N 1
ATOM 739 C CA . PRO A 1 94 ? 14.964 -13.057 -14.700 1.00 98.31 94 PRO A CA 1
ATOM 740 C C . PRO A 1 94 ? 13.716 -12.797 -13.840 1.00 98.31 94 PRO A C 1
ATOM 742 O O . PRO A 1 94 ? 13.814 -12.712 -12.616 1.00 98.31 94 PRO A O 1
ATOM 745 N N . ILE A 1 95 ? 12.535 -12.728 -14.465 1.00 97.38 95 ILE A N 1
ATOM 746 C CA . ILE A 1 95 ? 11.255 -12.368 -13.817 1.00 97.38 95 ILE A CA 1
ATOM 747 C C . ILE A 1 95 ? 10.962 -13.198 -12.570 1.00 97.38 95 ILE A C 1
ATOM 749 O O . ILE A 1 95 ? 10.588 -12.655 -11.532 1.00 97.38 95 ILE A O 1
ATOM 753 N N . ILE A 1 96 ? 11.188 -14.511 -12.649 1.00 97.81 96 ILE A N 1
ATOM 754 C CA . ILE A 1 96 ? 10.973 -15.416 -11.516 1.00 97.81 96 ILE A CA 1
ATOM 755 C C . ILE A 1 96 ? 11.868 -15.014 -10.338 1.00 97.81 96 ILE A C 1
ATOM 757 O O . ILE A 1 96 ? 11.382 -14.909 -9.220 1.00 97.81 96 ILE A O 1
ATOM 761 N N . GLN A 1 97 ? 13.147 -14.714 -10.579 1.00 98.56 97 GLN A N 1
ATOM 762 C CA . GLN A 1 97 ? 14.068 -14.305 -9.514 1.00 98.56 97 GLN A CA 1
ATOM 763 C C . GLN A 1 97 ? 13.670 -12.957 -8.908 1.00 98.56 97 GLN A C 1
ATOM 765 O O . GLN A 1 97 ? 13.743 -12.798 -7.692 1.00 98.56 97 GLN A O 1
ATOM 770 N N . GLN A 1 98 ? 13.214 -12.004 -9.732 1.00 98.56 98 GLN A N 1
ATOM 771 C CA . GLN A 1 98 ? 12.699 -10.723 -9.239 1.00 98.56 98 GLN A CA 1
ATOM 772 C C . GLN A 1 98 ? 11.513 -10.931 -8.288 1.00 98.56 98 GLN A C 1
ATOM 774 O O . GLN A 1 98 ? 11.518 -10.388 -7.182 1.00 98.56 98 GLN A O 1
ATOM 779 N N . ARG A 1 99 ? 10.531 -11.752 -8.686 1.00 98.44 99 ARG A N 1
ATOM 780 C CA . ARG A 1 99 ? 9.363 -12.069 -7.857 1.00 98.44 99 ARG A CA 1
ATOM 781 C C . ARG A 1 99 ? 9.758 -12.757 -6.553 1.00 98.44 99 ARG A C 1
ATOM 783 O O . ARG A 1 99 ? 9.341 -12.297 -5.495 1.00 98.44 99 ARG A O 1
ATOM 790 N N . GLU A 1 100 ? 10.570 -13.812 -6.613 1.00 98.38 100 GLU A N 1
ATOM 791 C CA . GLU A 1 100 ? 10.975 -14.559 -5.412 1.00 98.38 100 GLU A CA 1
ATOM 792 C C . GLU A 1 100 ? 11.757 -13.678 -4.427 1.00 98.38 100 GLU A C 1
ATOM 794 O O . GLU A 1 100 ? 11.550 -13.759 -3.217 1.00 98.38 100 GLU A O 1
ATOM 799 N N . ALA A 1 101 ? 12.608 -12.775 -4.923 1.00 98.56 101 ALA A N 1
ATOM 800 C CA . ALA A 1 101 ? 13.322 -11.829 -4.071 1.00 98.56 101 ALA A CA 1
ATOM 801 C C . ALA A 1 101 ? 12.365 -10.849 -3.365 1.00 98.56 101 ALA A C 1
ATOM 803 O O . ALA A 1 101 ? 12.541 -10.542 -2.183 1.00 98.56 101 ALA A O 1
ATOM 804 N N . ILE A 1 102 ? 11.322 -10.382 -4.063 1.00 98.50 102 ILE A N 1
ATOM 805 C CA . ILE A 1 102 ? 10.273 -9.556 -3.454 1.00 98.50 102 ILE A CA 1
ATOM 806 C C . ILE A 1 102 ? 9.459 -10.371 -2.441 1.00 98.50 102 ILE A C 1
ATOM 808 O O . ILE A 1 102 ? 9.216 -9.877 -1.342 1.00 98.50 102 ILE A O 1
ATOM 812 N N . HIS A 1 103 ? 9.071 -11.610 -2.767 1.00 98.44 103 HIS A N 1
ATOM 813 C CA . HIS A 1 103 ? 8.362 -12.514 -1.851 1.00 98.44 103 HIS A CA 1
ATOM 814 C C . HIS A 1 103 ? 9.148 -12.703 -0.553 1.00 98.44 103 HIS A C 1
ATOM 816 O O . HIS A 1 103 ? 8.595 -12.491 0.519 1.00 98.44 103 HIS A O 1
ATOM 822 N N . GLN A 1 104 ? 10.450 -12.992 -0.626 1.00 98.12 104 GLN A N 1
ATOM 823 C CA . GLN A 1 104 ? 11.306 -13.127 0.558 1.00 98.12 104 GLN A CA 1
ATOM 824 C C . GLN A 1 104 ? 11.309 -11.859 1.421 1.00 98.12 104 GLN A C 1
ATOM 826 O O . GLN A 1 104 ? 11.099 -11.938 2.631 1.00 98.12 104 GLN A O 1
ATOM 831 N N . ARG A 1 105 ? 11.481 -10.678 0.809 1.00 98.12 105 ARG A N 1
ATOM 832 C CA . ARG A 1 105 ? 11.454 -9.401 1.542 1.00 98.12 105 ARG A CA 1
ATOM 833 C C . ARG A 1 105 ? 10.095 -9.142 2.196 1.00 98.12 105 ARG A C 1
ATOM 835 O O . ARG A 1 105 ? 10.044 -8.722 3.350 1.00 98.12 105 ARG A O 1
ATOM 842 N N . ILE A 1 106 ? 9.006 -9.375 1.468 1.00 98.12 106 ILE A N 1
ATOM 843 C CA . ILE A 1 106 ? 7.641 -9.159 1.957 1.00 98.12 106 ILE A CA 1
ATOM 844 C C . ILE A 1 106 ? 7.272 -10.162 3.046 1.00 98.12 106 ILE A C 1
ATOM 846 O O . ILE A 1 106 ? 6.619 -9.770 4.006 1.00 98.12 106 ILE A O 1
ATOM 850 N N . GLY A 1 107 ? 7.727 -11.412 2.952 1.00 97.31 107 GLY A N 1
ATOM 851 C CA . GLY A 1 107 ? 7.511 -12.427 3.983 1.00 97.31 107 GLY A CA 1
ATOM 852 C C . GLY A 1 107 ? 8.027 -11.972 5.344 1.00 97.31 107 GLY A C 1
ATOM 853 O O . GLY A 1 107 ? 7.265 -11.943 6.303 1.00 97.31 107 GLY A O 1
ATOM 854 N N . VAL A 1 108 ? 9.265 -11.470 5.393 1.00 97.06 108 VAL A N 1
ATOM 855 C CA . VAL A 1 108 ? 9.858 -10.921 6.626 1.00 97.06 108 VAL A CA 1
ATOM 856 C C . VAL A 1 108 ? 9.047 -9.740 7.177 1.00 97.06 108 VAL A C 1
ATOM 858 O O . VAL A 1 108 ? 8.825 -9.638 8.382 1.00 97.06 108 VAL A O 1
ATOM 861 N N . MET A 1 109 ? 8.572 -8.841 6.307 1.00 97.81 109 MET A N 1
ATOM 862 C CA . MET A 1 109 ? 7.733 -7.712 6.729 1.00 97.81 109 MET A CA 1
ATOM 863 C C . MET A 1 109 ? 6.363 -8.166 7.253 1.00 97.81 109 MET A C 1
ATOM 865 O O . MET A 1 109 ? 5.851 -7.576 8.204 1.00 97.81 109 MET A O 1
ATOM 869 N N . ILE A 1 110 ? 5.771 -9.202 6.650 1.00 96.19 110 ILE A N 1
ATOM 870 C CA . ILE A 1 110 ? 4.506 -9.800 7.092 1.00 96.19 110 ILE A CA 1
ATOM 871 C C . ILE A 1 110 ? 4.677 -10.458 8.460 1.00 96.19 110 ILE A C 1
ATOM 873 O O . ILE A 1 110 ? 3.835 -10.225 9.325 1.00 96.19 110 ILE A O 1
ATOM 877 N N . ASP A 1 111 ? 5.754 -11.216 8.677 1.00 94.75 111 ASP A N 1
ATOM 878 C CA . ASP A 1 111 ? 6.035 -11.868 9.960 1.00 94.75 111 ASP A CA 1
ATOM 879 C C . ASP A 1 111 ? 6.182 -10.833 11.080 1.00 94.75 111 ASP A C 1
ATOM 881 O O . ASP A 1 111 ? 5.472 -10.897 12.083 1.00 94.75 111 ASP A O 1
ATOM 885 N N . ILE A 1 112 ? 6.989 -9.790 10.862 1.00 95.19 112 ILE A N 1
ATOM 886 C CA . ILE A 1 112 ? 7.160 -8.697 11.831 1.00 95.19 112 ILE A CA 1
ATOM 887 C C . ILE A 1 112 ? 5.837 -7.946 12.071 1.00 95.19 112 ILE A C 1
ATOM 889 O O . ILE A 1 112 ? 5.514 -7.594 13.207 1.00 95.19 112 ILE A O 1
ATOM 893 N N . ALA A 1 113 ? 5.022 -7.720 11.035 1.00 94.19 113 ALA A N 1
ATOM 894 C CA . ALA A 1 113 ? 3.702 -7.110 11.198 1.00 94.19 113 ALA A CA 1
ATOM 895 C C . ALA A 1 113 ? 2.733 -8.012 11.989 1.00 94.19 113 ALA A C 1
ATOM 897 O O . ALA A 1 113 ? 1.951 -7.512 12.805 1.00 94.19 113 ALA A O 1
ATOM 898 N N . ALA A 1 114 ? 2.783 -9.328 11.773 1.00 92.06 114 ALA A N 1
ATOM 899 C CA . ALA A 1 114 ? 1.982 -10.312 12.491 1.00 92.06 114 ALA A CA 1
ATOM 900 C C . ALA A 1 114 ? 2.396 -10.410 13.968 1.00 92.06 114 ALA A C 1
ATOM 902 O O . ALA A 1 114 ? 1.526 -10.387 14.840 1.00 92.06 114 ALA A O 1
ATOM 903 N N . GLU A 1 115 ? 3.699 -10.417 14.265 1.00 92.56 115 GLU A N 1
ATOM 904 C CA . GLU A 1 115 ? 4.238 -10.336 15.631 1.00 92.56 115 GLU A CA 1
ATOM 905 C C . GLU A 1 115 ? 3.866 -9.015 16.315 1.00 92.56 115 GLU A C 1
ATOM 907 O O . GLU A 1 115 ? 3.493 -8.990 17.489 1.00 92.56 115 GLU A O 1
ATOM 912 N N . ALA A 1 116 ? 3.833 -7.914 15.556 1.00 92.69 116 ALA A N 1
ATOM 913 C CA . ALA A 1 116 ? 3.275 -6.645 16.010 1.00 92.69 116 ALA A CA 1
ATOM 914 C C . ALA A 1 116 ? 1.743 -6.693 16.193 1.00 92.69 116 ALA A C 1
ATOM 916 O O . ALA A 1 116 ? 1.133 -5.674 16.519 1.00 92.69 116 ALA A O 1
ATOM 917 N N . GLY A 1 117 ? 1.095 -7.843 16.000 1.00 90.88 117 GLY A N 1
ATOM 918 C CA . GLY A 1 117 ? -0.321 -8.090 16.252 1.00 90.88 117 GLY A CA 1
ATOM 919 C C . GLY A 1 117 ? -1.257 -7.593 15.155 1.00 90.88 117 GLY A C 1
ATOM 920 O O . GLY A 1 117 ? -2.441 -7.388 15.441 1.00 90.88 117 GLY A O 1
ATOM 921 N N . ALA A 1 118 ? -0.753 -7.309 13.947 1.00 91.69 118 ALA A N 1
ATOM 922 C CA . ALA A 1 118 ? -1.603 -6.949 12.818 1.00 91.69 118 ALA A CA 1
ATOM 923 C C . ALA A 1 118 ? -2.624 -8.062 12.551 1.00 91.69 118 ALA A C 1
ATOM 925 O O . ALA A 1 118 ? -2.365 -9.239 12.760 1.00 91.69 118 ALA A O 1
ATOM 926 N N . GLN A 1 119 ? -3.815 -7.675 12.118 1.00 90.19 119 GLN A N 1
ATOM 927 C CA . GLN A 1 119 ? -4.921 -8.584 11.800 1.00 90.19 119 GLN A CA 1
ATOM 928 C C . GLN A 1 119 ? -5.275 -8.515 10.320 1.00 90.19 119 GLN A C 1
ATOM 930 O O . GLN A 1 119 ? -5.842 -9.449 9.765 1.00 90.19 119 GLN A O 1
ATOM 935 N N . ILE A 1 120 ? -4.966 -7.377 9.697 1.00 92.19 120 ILE A N 1
ATOM 936 C CA . ILE A 1 120 ? -5.167 -7.111 8.281 1.00 92.19 120 ILE A CA 1
ATOM 937 C C . ILE A 1 120 ? -3.891 -6.449 7.784 1.00 92.19 120 ILE A C 1
ATOM 939 O O . ILE A 1 120 ? -3.463 -5.438 8.341 1.00 92.19 120 ILE A O 1
ATOM 943 N N . ILE A 1 121 ? -3.292 -7.020 6.748 1.00 94.94 121 ILE A N 1
ATOM 944 C CA . ILE A 1 121 ? -2.094 -6.487 6.105 1.00 94.94 121 ILE A CA 1
ATOM 945 C C . ILE A 1 121 ? -2.457 -6.153 4.664 1.00 94.94 121 ILE A C 1
ATOM 947 O O . ILE A 1 121 ? -3.078 -6.964 3.978 1.00 94.94 121 ILE A O 1
ATOM 951 N N . CYS A 1 122 ? -2.081 -4.963 4.210 1.00 96.69 122 CYS A N 1
ATOM 952 C CA . CYS A 1 122 ? -2.234 -4.557 2.821 1.00 96.69 122 CYS A CA 1
ATOM 953 C C . CYS A 1 122 ? -0.873 -4.160 2.240 1.00 96.69 122 CYS A C 1
ATOM 955 O O . CYS A 1 122 ? -0.079 -3.483 2.896 1.00 96.69 122 CYS A O 1
ATOM 957 N N . LEU A 1 123 ? -0.617 -4.618 1.017 1.00 98.00 123 LEU A N 1
ATOM 958 C CA . LEU A 1 123 ? 0.598 -4.349 0.252 1.00 98.00 123 LEU A CA 1
ATOM 959 C C . LEU A 1 123 ? 0.320 -3.257 -0.786 1.00 98.00 123 LEU A C 1
ATOM 961 O O . LEU A 1 123 ? -0.833 -3.023 -1.144 1.00 98.00 123 LEU A O 1
ATOM 965 N N . GLN A 1 124 ? 1.369 -2.616 -1.294 1.00 97.81 124 GLN A N 1
ATOM 966 C CA . GLN A 1 124 ? 1.273 -1.640 -2.385 1.00 97.81 124 GLN A CA 1
ATOM 967 C C . GLN A 1 124 ? 0.762 -2.237 -3.713 1.00 97.81 124 GLN A C 1
ATOM 969 O O . GLN A 1 124 ? 0.669 -3.454 -3.894 1.00 97.81 124 GLN A O 1
ATOM 974 N N . GLU A 1 125 ? 0.443 -1.372 -4.678 1.00 97.88 125 GLU A N 1
ATOM 975 C CA . GLU A 1 125 ? -0.023 -1.809 -5.996 1.00 97.88 125 GLU A CA 1
ATOM 976 C C . GLU A 1 125 ? 1.067 -2.572 -6.760 1.00 97.88 125 GLU A C 1
ATOM 978 O O . GLU A 1 125 ? 2.250 -2.205 -6.731 1.00 97.88 125 GLU A O 1
ATOM 983 N N . ALA A 1 126 ? 0.644 -3.630 -7.465 1.00 97.56 126 ALA A N 1
ATOM 984 C CA . ALA A 1 126 ? 1.520 -4.475 -8.274 1.00 97.56 126 ALA A CA 1
ATOM 985 C C . ALA A 1 126 ? 2.777 -4.906 -7.494 1.00 97.56 126 ALA A C 1
ATOM 987 O O . ALA A 1 126 ? 3.888 -4.920 -8.023 1.00 97.56 126 ALA A O 1
ATOM 988 N N . TRP A 1 127 ? 2.604 -5.233 -6.207 1.00 98.00 127 TRP A N 1
ATOM 989 C CA . TRP A 1 127 ? 3.705 -5.513 -5.290 1.00 98.00 127 TRP A CA 1
ATOM 990 C C . TRP A 1 127 ? 4.712 -6.578 -5.765 1.00 98.00 127 TRP A C 1
ATOM 992 O O . TRP A 1 127 ? 5.883 -6.367 -5.468 1.00 98.00 127 TRP A O 1
ATOM 1002 N N . PRO A 1 128 ? 4.363 -7.661 -6.507 1.00 97.94 128 PRO A N 1
ATOM 1003 C CA . PRO A 1 128 ? 5.329 -8.707 -6.844 1.00 97.94 128 PRO A CA 1
ATOM 1004 C C . PRO A 1 128 ? 6.169 -8.386 -8.094 1.00 97.94 128 PRO A C 1
ATOM 1006 O O . PRO A 1 128 ? 6.891 -9.258 -8.574 1.00 97.94 128 PRO A O 1
ATOM 1009 N N . MET A 1 129 ? 6.079 -7.165 -8.636 1.00 97.88 129 MET A N 1
ATOM 1010 C CA . MET A 1 129 ? 6.787 -6.754 -9.851 1.00 97.88 129 MET A CA 1
ATOM 1011 C C . MET A 1 129 ? 7.325 -5.312 -9.775 1.00 97.88 129 MET A C 1
ATOM 1013 O O . MET A 1 129 ? 6.847 -4.505 -8.962 1.00 97.88 129 MET A O 1
ATOM 1017 N N . PRO A 1 130 ? 8.297 -4.952 -10.635 1.00 96.88 130 PRO A N 1
ATOM 1018 C CA . PRO A 1 130 ? 8.575 -3.558 -10.974 1.00 96.88 130 PRO A CA 1
ATOM 1019 C C . PRO A 1 130 ? 7.357 -2.905 -11.631 1.00 96.88 130 PRO A C 1
ATOM 1021 O O . PRO A 1 130 ? 6.592 -3.563 -12.338 1.00 96.88 130 PRO A O 1
ATOM 1024 N N . PHE A 1 131 ? 7.188 -1.600 -11.464 1.00 95.38 131 PHE A N 1
ATOM 1025 C CA . PHE A 1 131 ? 6.099 -0.843 -12.071 1.00 95.38 131 PHE A CA 1
ATOM 1026 C C . PHE A 1 131 ? 6.414 -0.485 -13.536 1.00 95.38 131 PHE A C 1
ATOM 1028 O O . PHE A 1 131 ? 6.552 0.672 -13.927 1.00 95.38 131 PHE A O 1
ATOM 1035 N N . ALA A 1 132 ? 6.536 -1.521 -14.370 1.00 94.12 132 ALA A N 1
ATOM 1036 C CA . ALA A 1 132 ? 7.064 -1.454 -15.734 1.00 94.12 132 ALA A CA 1
ATOM 1037 C C . ALA A 1 132 ? 6.121 -0.836 -16.782 1.00 94.12 132 ALA A C 1
ATOM 1039 O O . ALA A 1 132 ? 6.479 -0.747 -17.957 1.00 94.12 132 ALA A O 1
ATOM 1040 N N . PHE A 1 133 ? 4.920 -0.392 -16.398 1.00 91.69 133 PHE A N 1
ATOM 1041 C CA . PHE A 1 133 ? 3.920 0.132 -17.338 1.00 91.69 133 PHE A CA 1
ATOM 1042 C C . PHE A 1 133 ? 4.395 1.375 -18.104 1.00 91.69 133 PHE A C 1
ATOM 1044 O O . PHE A 1 133 ? 3.938 1.621 -19.221 1.00 91.69 133 PHE A O 1
ATOM 1051 N N . CYS A 1 134 ? 5.345 2.129 -17.544 1.00 88.88 134 CYS A N 1
ATOM 1052 C CA . CYS A 1 134 ? 5.969 3.275 -18.203 1.00 88.88 134 CYS A CA 1
ATOM 1053 C C . CYS A 1 134 ? 6.715 2.900 -19.498 1.00 88.88 134 CYS A C 1
ATOM 1055 O O . CYS A 1 134 ? 6.742 3.704 -20.431 1.00 88.88 134 CYS A O 1
ATOM 1057 N N . THR A 1 135 ? 7.245 1.675 -19.587 1.00 90.69 135 THR A N 1
ATOM 1058 C CA . THR A 1 135 ? 7.967 1.170 -20.768 1.00 90.69 135 THR A CA 1
ATOM 1059 C C . THR A 1 135 ? 7.032 0.904 -21.948 1.00 90.69 135 THR A C 1
ATOM 1061 O O . THR A 1 135 ? 7.443 1.001 -23.101 1.00 90.69 135 THR A O 1
ATOM 1064 N N . ARG A 1 136 ? 5.757 0.582 -21.668 1.00 92.50 136 ARG A N 1
ATOM 1065 C CA . ARG A 1 136 ? 4.751 0.087 -22.631 1.00 92.50 136 ARG A CA 1
ATOM 1066 C C . ARG A 1 136 ? 5.138 -1.214 -23.341 1.00 92.50 136 ARG A C 1
ATOM 1068 O O . ARG A 1 136 ? 4.421 -1.659 -24.237 1.00 92.50 136 ARG A O 1
ATOM 1075 N N . GLU A 1 137 ? 6.249 -1.829 -22.958 1.00 94.44 137 GLU A N 1
ATOM 1076 C CA . GLU A 1 137 ? 6.690 -3.093 -23.522 1.00 94.44 137 GLU A CA 1
ATOM 1077 C C . GLU A 1 137 ? 5.781 -4.213 -23.024 1.00 94.44 137 GLU A C 1
ATOM 1079 O O . GLU A 1 137 ? 5.354 -4.239 -21.870 1.00 94.44 137 GLU A O 1
ATOM 1084 N N . ARG A 1 138 ? 5.468 -5.163 -23.906 1.00 96.56 138 ARG A N 1
ATOM 1085 C CA . ARG A 1 138 ? 4.687 -6.336 -23.511 1.00 96.56 138 ARG A CA 1
ATOM 1086 C C . ARG A 1 138 ? 5.575 -7.353 -22.803 1.00 96.56 138 ARG A C 1
ATOM 1088 O O . ARG A 1 138 ? 5.299 -7.745 -21.678 1.00 96.56 138 ARG A O 1
ATOM 1095 N N . LEU A 1 139 ? 6.631 -7.793 -23.484 1.00 96.00 139 LEU A N 1
ATOM 1096 C CA . LEU A 1 139 ? 7.565 -8.777 -22.954 1.00 96.00 139 LEU A CA 1
ATOM 1097 C C . LEU A 1 139 ? 8.808 -8.076 -22.391 1.00 96.00 139 LEU A C 1
ATOM 1099 O O . LEU A 1 139 ? 9.252 -7.098 -22.988 1.00 96.00 139 LEU A O 1
ATOM 1103 N N . PRO A 1 140 ? 9.373 -8.583 -21.287 1.00 96.06 140 PRO A N 1
ATOM 1104 C CA . PRO A 1 140 ? 8.923 -9.780 -20.574 1.00 96.06 140 PRO A CA 1
ATOM 1105 C C . PRO A 1 140 ? 7.823 -9.465 -19.528 1.00 96.06 140 PRO A C 1
ATOM 1107 O O . PRO A 1 140 ? 7.257 -10.373 -18.936 1.00 96.06 140 PRO A O 1
ATOM 1110 N N . TRP A 1 141 ? 7.450 -8.192 -19.329 1.00 97.62 141 TRP A N 1
ATOM 1111 C CA . TRP A 1 141 ? 6.603 -7.721 -18.219 1.00 97.62 141 TRP A CA 1
ATOM 1112 C C . TRP A 1 141 ? 5.256 -8.433 -18.049 1.00 97.62 141 TRP A C 1
ATOM 1114 O O . TRP A 1 141 ? 4.840 -8.669 -16.918 1.00 97.62 141 TRP A O 1
ATOM 1124 N N . THR A 1 142 ? 4.582 -8.828 -19.132 1.00 97.75 142 THR A N 1
ATOM 1125 C CA . THR A 1 142 ? 3.318 -9.578 -19.034 1.00 97.75 142 THR A CA 1
ATOM 1126 C C . THR A 1 142 ? 3.474 -10.971 -18.427 1.00 97.75 142 THR A C 1
ATOM 1128 O O . THR A 1 142 ? 2.476 -11.552 -18.020 1.00 97.75 142 THR A O 1
ATOM 1131 N N . GLU A 1 143 ? 4.688 -11.515 -18.327 1.00 97.88 143 GLU A N 1
ATOM 1132 C CA . GLU A 1 143 ? 4.942 -12.794 -17.648 1.00 97.88 143 GLU A CA 1
ATOM 1133 C C . GLU A 1 143 ? 4.847 -12.688 -16.116 1.00 97.88 143 GLU A C 1
ATOM 1135 O O . GLU A 1 143 ? 4.738 -13.711 -15.444 1.00 97.88 143 GLU A O 1
ATOM 1140 N N . PHE A 1 144 ? 4.825 -11.473 -15.549 1.00 98.19 144 PHE A N 1
ATOM 1141 C CA . PHE A 1 144 ? 4.440 -11.262 -14.146 1.00 98.19 144 PHE A CA 1
ATOM 1142 C C . PHE A 1 144 ? 2.933 -11.446 -13.906 1.00 98.19 144 PHE A C 1
ATOM 1144 O O . PHE A 1 144 ? 2.509 -11.486 -12.753 1.00 98.19 144 PHE A O 1
ATOM 1151 N N . ALA A 1 145 ? 2.104 -11.523 -14.957 1.00 98.00 145 ALA A N 1
ATOM 1152 C CA . ALA A 1 145 ? 0.677 -11.766 -14.793 1.00 98.00 145 ALA A CA 1
ATOM 1153 C C . ALA A 1 145 ? 0.433 -13.194 -14.284 1.00 98.00 145 ALA A C 1
ATOM 1155 O O . ALA A 1 145 ? 0.949 -14.172 -14.822 1.00 98.00 145 ALA A O 1
ATOM 1156 N N . GLU A 1 146 ? -0.393 -13.310 -13.250 1.00 98.00 146 GLU A N 1
ATOM 1157 C CA . GLU A 1 146 ? -0.650 -14.559 -12.538 1.00 98.00 146 GLU A CA 1
ATOM 1158 C C . GLU A 1 146 ? -2.157 -14.773 -12.361 1.00 98.00 146 GLU A C 1
ATOM 1160 O O . GLU A 1 146 ? -2.945 -13.827 -12.399 1.00 98.00 146 GLU A O 1
ATOM 1165 N N . SER A 1 147 ? -2.565 -16.026 -12.135 1.00 98.38 147 SER A N 1
ATOM 1166 C CA . SER A 1 147 ? -3.929 -16.319 -11.680 1.00 98.38 147 SER A CA 1
ATOM 1167 C C . SER A 1 147 ? -4.170 -15.665 -10.317 1.00 98.38 147 SER A C 1
ATOM 1169 O O . SER A 1 147 ? -3.360 -15.826 -9.404 1.00 98.38 147 SER A O 1
ATOM 1171 N N . ALA A 1 148 ? -5.296 -14.968 -10.159 1.00 95.19 148 ALA A N 1
ATOM 1172 C CA . ALA A 1 148 ? -5.673 -14.363 -8.882 1.00 95.19 148 ALA A CA 1
ATOM 1173 C C . ALA A 1 148 ? -5.921 -15.416 -7.786 1.00 95.19 148 ALA A C 1
ATOM 1175 O O . ALA A 1 148 ? -5.638 -15.170 -6.615 1.00 95.19 148 ALA A O 1
ATOM 1176 N N . GLU A 1 149 ? -6.421 -16.593 -8.165 1.00 94.19 149 GLU A N 1
ATOM 1177 C CA . GLU A 1 149 ? -6.821 -17.656 -7.235 1.00 94.19 149 GLU A CA 1
ATOM 1178 C C . GLU A 1 149 ? -5.672 -18.638 -6.965 1.00 94.19 149 GLU A C 1
ATOM 1180 O O . GLU A 1 149 ? -5.426 -19.004 -5.818 1.00 94.19 149 GLU A O 1
ATOM 1185 N N . ASP A 1 150 ? -4.909 -18.997 -8.003 1.00 96.00 150 ASP A N 1
ATOM 1186 C CA . ASP A 1 150 ? -3.921 -20.089 -7.950 1.00 96.00 150 ASP A CA 1
ATOM 1187 C C . ASP A 1 150 ? -2.482 -19.663 -8.271 1.00 96.00 150 ASP A C 1
ATOM 1189 O O . ASP A 1 150 ? -1.579 -20.511 -8.361 1.00 96.00 150 ASP A O 1
ATOM 1193 N N . GLY A 1 151 ? -2.258 -18.364 -8.474 1.00 97.50 151 GLY A N 1
ATOM 1194 C CA . GLY A 1 151 ? -0.951 -17.797 -8.781 1.00 97.50 151 GLY A CA 1
ATOM 1195 C C . GLY A 1 151 ? 0.065 -18.016 -7.657 1.00 97.50 151 GLY A C 1
ATOM 1196 O O . GLY A 1 151 ? -0.313 -18.168 -6.489 1.00 97.50 151 GLY A O 1
ATOM 1197 N N . PRO A 1 152 ? 1.371 -18.034 -7.978 1.00 97.81 152 PRO A N 1
ATOM 1198 C CA . PRO A 1 152 ? 2.416 -18.223 -6.979 1.00 97.81 152 PRO A CA 1
ATOM 1199 C C . PRO A 1 152 ? 2.371 -17.152 -5.884 1.00 97.81 152 PRO A C 1
ATOM 1201 O O . PRO A 1 152 ? 2.564 -17.495 -4.723 1.00 97.81 152 PRO A O 1
ATOM 1204 N N . SER A 1 153 ? 2.022 -15.899 -6.200 1.00 97.44 153 SER A N 1
ATOM 1205 C CA . SER A 1 153 ? 1.881 -14.840 -5.189 1.00 97.44 153 SER A CA 1
ATOM 1206 C C . SER A 1 153 ? 0.712 -15.086 -4.222 1.00 97.44 153 SER A C 1
ATOM 1208 O O . SER A 1 153 ? 0.868 -14.902 -3.015 1.00 97.44 153 SER A O 1
ATOM 1210 N N . THR A 1 154 ? -0.438 -15.570 -4.708 1.00 96.12 154 THR A N 1
ATOM 1211 C CA . THR A 1 154 ? -1.579 -15.942 -3.848 1.00 96.12 154 THR A CA 1
ATOM 1212 C C . THR A 1 154 ? -1.233 -17.137 -2.961 1.00 96.12 154 THR A C 1
ATOM 1214 O O . THR A 1 154 ? -1.500 -17.114 -1.758 1.00 96.12 154 THR A O 1
ATOM 1217 N N . LYS A 1 155 ? -0.566 -18.156 -3.516 1.00 95.94 155 LYS A N 1
ATOM 1218 C CA . LYS A 1 155 ? -0.093 -19.321 -2.752 1.00 95.94 155 LYS A CA 1
ATOM 1219 C C . LYS A 1 155 ? 0.930 -18.927 -1.692 1.00 95.94 155 LYS A C 1
ATOM 1221 O O . LYS A 1 155 ? 0.799 -19.351 -0.547 1.00 95.94 155 LYS A O 1
ATOM 1226 N N . PHE A 1 156 ? 1.886 -18.071 -2.040 1.00 96.06 156 PHE A N 1
ATOM 1227 C CA . PHE A 1 156 ? 2.853 -17.513 -1.101 1.00 96.06 156 PHE A CA 1
ATOM 1228 C C . PHE A 1 156 ? 2.155 -16.819 0.077 1.00 96.06 156 PHE A C 1
ATOM 1230 O O . PHE A 1 156 ? 2.391 -17.185 1.227 1.00 96.06 156 PHE A O 1
ATOM 1237 N N . LEU A 1 157 ? 1.229 -15.890 -0.194 1.00 94.19 157 LEU A N 1
ATOM 1238 C CA . LEU A 1 157 ? 0.485 -15.177 0.852 1.00 94.19 157 LEU A CA 1
ATOM 1239 C C . LEU A 1 157 ? -0.398 -16.113 1.693 1.00 94.19 157 LEU A C 1
ATOM 1241 O O . LEU A 1 157 ? -0.567 -15.891 2.893 1.00 94.19 157 LEU A O 1
ATOM 1245 N N . SER A 1 158 ? -0.929 -17.186 1.099 1.00 90.81 158 SER A N 1
ATOM 1246 C CA . SER A 1 158 ? -1.771 -18.153 1.811 1.00 90.81 158 SER A CA 1
ATOM 1247 C C . SER A 1 158 ? -1.043 -18.878 2.949 1.00 90.81 158 SER A C 1
ATOM 1249 O O . SER A 1 158 ? -1.677 -19.231 3.946 1.00 90.81 158 SER A O 1
ATOM 1251 N N . ASN A 1 159 ? 0.287 -19.009 2.865 1.00 89.00 159 ASN A N 1
ATOM 1252 C CA . ASN A 1 159 ? 1.101 -19.617 3.920 1.00 89.00 159 ASN A CA 1
ATOM 1253 C C . ASN A 1 159 ? 1.050 -18.808 5.228 1.00 89.00 159 ASN A C 1
ATOM 1255 O O . ASN A 1 159 ? 1.073 -19.387 6.312 1.00 89.00 159 ASN A O 1
ATOM 1259 N N . PHE A 1 160 ? 0.885 -17.484 5.142 1.00 83.50 160 PHE A N 1
ATOM 1260 C CA . PHE A 1 160 ? 0.789 -16.606 6.311 1.00 83.50 160 PHE A CA 1
ATOM 1261 C C . PHE A 1 160 ? -0.616 -16.596 6.930 1.00 83.50 160 PHE A C 1
ATOM 1263 O O . PHE A 1 160 ? -0.778 -16.295 8.109 1.00 83.50 160 PHE A O 1
ATOM 1270 N N . ILE A 1 161 ? -1.656 -16.994 6.184 1.00 67.94 161 ILE A N 1
ATOM 1271 C CA . ILE A 1 161 ? -3.043 -17.046 6.689 1.00 67.94 161 ILE A CA 1
ATOM 1272 C C . ILE A 1 161 ? -3.186 -18.058 7.839 1.00 67.94 161 ILE A C 1
ATOM 1274 O O . ILE A 1 161 ? -4.012 -17.869 8.735 1.00 67.94 161 ILE A O 1
ATOM 1278 N N . ILE A 1 162 ? -2.371 -19.119 7.848 1.00 53.47 162 ILE A N 1
ATOM 1279 C CA . ILE A 1 162 ? -2.367 -20.123 8.922 1.00 53.47 162 ILE A CA 1
ATOM 1280 C C . ILE A 1 162 ? -1.901 -19.499 10.248 1.00 53.47 162 ILE A C 1
ATOM 1282 O O . ILE A 1 162 ? -2.519 -19.768 11.280 1.00 53.47 162 ILE A O 1
ATOM 1286 N N . LEU A 1 163 ? -0.917 -18.591 10.220 1.00 48.72 163 LEU A N 1
ATOM 1287 C CA . LEU A 1 163 ? -0.458 -17.849 11.403 1.00 48.72 163 LEU A CA 1
ATOM 1288 C C . LEU A 1 163 ? -1.579 -16.981 11.998 1.00 48.72 163 LEU A C 1
ATOM 1290 O O . LEU A 1 163 ? -1.758 -16.953 13.211 1.00 48.72 163 LEU A O 1
ATOM 1294 N N . PHE A 1 164 ? -2.412 -16.353 11.161 1.00 49.56 164 PHE A N 1
ATOM 1295 C CA . PHE A 1 164 ? -3.539 -15.538 11.637 1.00 49.56 164 PHE A CA 1
ATOM 1296 C C . PHE A 1 164 ? -4.700 -16.360 12.225 1.00 49.56 164 PHE A C 1
ATOM 1298 O O . PHE A 1 164 ? -5.459 -15.848 13.049 1.00 49.56 164 PHE A O 1
ATOM 1305 N N . LYS A 1 165 ? -4.856 -17.633 11.834 1.00 44.47 165 LYS A N 1
ATOM 1306 C CA . LYS A 1 165 ? -5.909 -18.524 12.361 1.00 44.47 165 LYS A CA 1
ATOM 1307 C C . LYS A 1 165 ? -5.541 -19.173 13.700 1.00 44.47 165 LYS A C 1
ATOM 1309 O O . LYS A 1 165 ? -6.441 -19.449 14.495 1.00 44.47 165 LYS A O 1
ATOM 1314 N N . VAL A 1 166 ? -4.256 -19.394 13.985 1.00 37.16 166 VAL A N 1
ATOM 1315 C CA . VAL A 1 166 ? -3.793 -19.940 15.274 1.00 37.16 166 VAL A CA 1
ATOM 1316 C C . VAL A 1 166 ? -3.705 -18.804 16.302 1.00 37.16 166 VAL A C 1
ATOM 1318 O O . VAL A 1 166 ? -2.643 -18.265 16.576 1.00 37.16 166 VAL A O 1
ATOM 1321 N N . GLY A 1 167 ? -4.853 -18.413 16.870 1.00 42.47 167 GLY A N 1
ATOM 1322 C CA . GLY A 1 167 ? -4.910 -17.560 18.069 1.00 42.47 167 GLY A CA 1
ATOM 1323 C C . GLY A 1 167 ? -5.755 -16.285 17.982 1.00 42.47 167 GLY A C 1
ATOM 1324 O O . GLY A 1 167 ? -6.018 -15.682 19.022 1.00 42.47 167 GLY A O 1
ATOM 1325 N N . GLN A 1 168 ? -6.246 -15.877 16.806 1.00 43.47 168 GLN A N 1
ATOM 1326 C CA . GLN A 1 168 ? -7.085 -14.677 16.681 1.00 43.47 168 GLN A CA 1
ATOM 1327 C C . GLN A 1 168 ? -8.516 -14.998 16.229 1.00 43.47 168 GLN A C 1
ATOM 1329 O O . GLN A 1 168 ? -8.757 -15.557 15.162 1.00 43.47 168 GLN A O 1
ATOM 1334 N N . LYS A 1 169 ? -9.497 -14.609 17.060 1.00 43.06 169 LYS A N 1
ATOM 1335 C CA . LYS A 1 169 ? -10.916 -14.551 16.676 1.00 43.06 169 LYS A CA 1
ATOM 1336 C C . LYS A 1 169 ? -11.051 -13.676 15.426 1.00 43.06 169 LYS A C 1
ATOM 1338 O O . LYS A 1 169 ? -10.608 -12.532 15.430 1.00 43.06 169 LYS A O 1
ATOM 1343 N N . THR A 1 170 ? -11.696 -14.235 14.407 1.00 51.19 170 THR A N 1
ATOM 1344 C CA . THR A 1 170 ? -12.137 -13.611 13.149 1.00 51.19 170 THR A CA 1
ATOM 1345 C C . THR A 1 170 ? -12.351 -12.097 13.249 1.00 51.19 170 THR A C 1
ATOM 1347 O O . THR A 1 170 ? -13.160 -11.633 14.059 1.00 51.19 170 THR A O 1
ATOM 1350 N N . TRP A 1 171 ? -11.659 -11.331 12.401 1.00 62.00 171 TRP A N 1
ATOM 1351 C CA . TRP A 1 171 ? -11.867 -9.893 12.237 1.00 62.00 171 TRP A CA 1
ATOM 1352 C C . TRP A 1 171 ? -13.324 -9.628 11.846 1.00 62.00 171 TRP A C 1
ATOM 1354 O O . TRP A 1 171 ? -13.790 -10.031 10.785 1.00 62.00 171 TRP A O 1
ATOM 1364 N N . ASN A 1 172 ? -14.073 -8.939 12.702 1.00 70.62 172 ASN A N 1
ATOM 1365 C CA . ASN A 1 172 ? -15.427 -8.512 12.362 1.00 70.62 172 ASN A CA 1
ATOM 1366 C C . ASN A 1 172 ? -15.382 -7.104 11.761 1.00 70.62 172 ASN A C 1
ATOM 1368 O O . ASN A 1 172 ? -15.936 -6.184 12.351 1.00 70.62 172 ASN A O 1
ATOM 1372 N N . CYS A 1 173 ? -14.636 -6.904 10.669 1.00 83.94 173 CYS A N 1
ATOM 1373 C CA . CYS A 1 173 ? -14.503 -5.610 9.997 1.00 83.94 173 CYS A CA 1
ATOM 1374 C C . CYS A 1 173 ? -14.665 -5.740 8.485 1.00 83.94 173 CYS A C 1
ATOM 1376 O O . CYS A 1 173 ? -14.065 -6.619 7.870 1.00 83.94 173 CYS A O 1
ATOM 1378 N N . LYS A 1 174 ? -15.492 -4.865 7.902 1.00 92.56 174 LYS A N 1
ATOM 1379 C CA . LYS A 1 174 ? -15.732 -4.801 6.461 1.00 92.56 174 LYS A CA 1
ATOM 1380 C C . LYS A 1 174 ? -14.658 -3.945 5.804 1.00 92.56 174 LYS A C 1
ATOM 1382 O O . LYS A 1 174 ? -14.512 -2.766 6.128 1.00 92.56 174 LYS A O 1
ATOM 1387 N N . ILE A 1 175 ? -13.933 -4.541 4.868 1.00 95.31 175 ILE A N 1
ATOM 1388 C CA . ILE A 1 175 ? -12.856 -3.876 4.138 1.00 95.31 175 ILE A CA 1
ATOM 1389 C C . ILE A 1 175 ? -13.207 -3.712 2.663 1.00 95.31 175 ILE A C 1
ATOM 1391 O O . ILE A 1 175 ? -13.976 -4.494 2.108 1.00 95.31 175 ILE A O 1
ATOM 1395 N N . ALA A 1 176 ? -12.598 -2.716 2.033 1.00 97.19 176 ALA A N 1
ATOM 1396 C CA . ALA A 1 176 ? -12.600 -2.532 0.590 1.00 97.19 176 ALA A CA 1
ATOM 1397 C C . ALA A 1 176 ? -11.210 -2.109 0.098 1.00 97.19 176 ALA A C 1
ATOM 1399 O O . ALA A 1 176 ? -10.366 -1.684 0.890 1.00 97.19 176 ALA A O 1
ATOM 1400 N N . VAL A 1 177 ? -10.980 -2.217 -1.212 1.00 98.06 177 VAL A N 1
ATOM 1401 C CA . VAL A 1 177 ? -9.711 -1.851 -1.853 1.00 98.06 177 VAL A CA 1
ATOM 1402 C C . VAL A 1 177 ? -9.991 -0.922 -3.032 1.00 98.06 177 VAL A C 1
ATOM 1404 O O . VAL A 1 177 ? -10.504 -1.351 -4.060 1.00 98.06 177 VAL A O 1
ATOM 1407 N N . ASN A 1 178 ? -9.646 0.356 -2.892 1.00 98.31 178 ASN A N 1
ATOM 1408 C CA . ASN A 1 178 ? -9.675 1.331 -3.976 1.00 98.31 178 ASN A CA 1
ATOM 1409 C C . ASN A 1 178 ? -8.304 1.363 -4.665 1.00 98.31 178 ASN A C 1
ATOM 1411 O O . ASN A 1 178 ? -7.353 1.908 -4.118 1.00 98.31 178 ASN A O 1
ATOM 1415 N N . ILE A 1 179 ? -8.171 0.758 -5.842 1.00 98.06 179 ILE A N 1
ATOM 1416 C CA . ILE A 1 179 ? -6.861 0.553 -6.476 1.00 98.06 179 ILE A CA 1
ATOM 1417 C C . ILE A 1 179 ? -6.363 1.846 -7.147 1.00 98.06 179 ILE A C 1
ATOM 1419 O O . ILE A 1 179 ? -7.016 2.391 -8.039 1.00 98.06 179 ILE A O 1
ATOM 1423 N N . CYS A 1 180 ? -5.191 2.313 -6.710 1.00 96.88 180 CYS A N 1
ATOM 1424 C CA . CYS A 1 180 ? -4.366 3.372 -7.293 1.00 96.88 180 CYS A CA 1
ATOM 1425 C C . CYS A 1 180 ? -5.115 4.595 -7.822 1.00 96.88 180 CYS A C 1
ATOM 1427 O O . CYS A 1 180 ? -5.539 5.438 -7.034 1.00 96.88 180 CYS A O 1
ATOM 1429 N N . TYR A 1 181 ? -5.268 4.715 -9.145 1.00 97.31 181 TYR A N 1
ATOM 1430 C CA . TYR A 1 181 ? -5.874 5.868 -9.817 1.00 97.31 181 TYR A CA 1
ATOM 1431 C C . TYR A 1 181 ? -7.345 6.083 -9.421 1.00 97.31 181 TYR A C 1
ATOM 1433 O O . TYR A 1 181 ? -7.877 7.193 -9.505 1.00 97.31 181 TYR A O 1
ATOM 1441 N N . GLY A 1 182 ? -8.001 5.048 -8.890 1.00 97.94 182 GLY A N 1
ATOM 1442 C CA . GLY A 1 182 ? -9.308 5.176 -8.258 1.00 97.94 182 GLY A CA 1
ATOM 1443 C C . GLY A 1 182 ? -9.326 6.150 -7.069 1.00 97.94 182 GLY A C 1
ATOM 1444 O O . GLY A 1 182 ? -10.406 6.607 -6.690 1.00 97.94 182 GLY A O 1
ATOM 1445 N N . ARG A 1 183 ? -8.162 6.545 -6.523 1.00 97.62 183 ARG A N 1
ATOM 1446 C CA . ARG A 1 183 ? -8.052 7.583 -5.484 1.00 97.62 183 ARG A CA 1
ATOM 1447 C C . ARG A 1 183 ? -8.601 8.942 -5.920 1.00 97.62 183 ARG A C 1
ATOM 14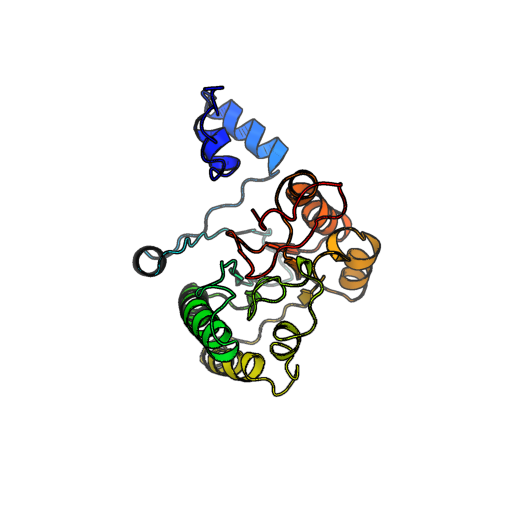49 O O . ARG A 1 183 ? -9.187 9.634 -5.094 1.00 97.62 183 ARG A O 1
ATOM 1456 N N . HIS A 1 184 ? -8.493 9.270 -7.207 1.00 98.19 184 HIS A N 1
ATOM 1457 C CA . HIS A 1 184 ? -8.912 10.560 -7.767 1.00 98.19 184 HIS A CA 1
ATOM 1458 C C . HIS A 1 184 ? -10.428 10.692 -7.953 1.00 98.19 184 HIS A C 1
ATOM 1460 O O . HIS A 1 184 ? -10.911 11.736 -8.383 1.00 98.19 184 HIS A O 1
ATOM 1466 N N . HIS A 1 185 ? -11.190 9.629 -7.683 1.00 98.56 185 HIS A N 1
ATOM 1467 C CA . HIS A 1 185 ? -12.613 9.545 -7.991 1.00 98.56 185 HIS A CA 1
ATOM 1468 C C . HIS A 1 185 ? -13.426 9.489 -6.690 1.00 98.56 185 HIS A C 1
ATOM 1470 O O . HIS A 1 185 ? -13.612 8.397 -6.143 1.00 98.56 185 HIS A O 1
ATOM 1476 N N . PRO A 1 186 ? -13.943 10.624 -6.176 1.00 98.69 186 PRO A N 1
ATOM 1477 C CA . PRO A 1 186 ? -14.755 10.659 -4.955 1.00 98.69 186 PRO A CA 1
ATOM 1478 C C . PRO A 1 186 ? -15.927 9.670 -4.971 1.00 98.69 186 PRO A C 1
ATOM 1480 O O . PRO A 1 186 ? -16.211 9.019 -3.968 1.00 98.69 186 PRO A O 1
ATOM 1483 N N . GLN A 1 187 ? -16.563 9.493 -6.132 1.00 98.50 187 GLN A N 1
ATOM 1484 C CA . GLN A 1 187 ? -17.641 8.530 -6.339 1.00 98.50 187 GLN A CA 1
ATOM 1485 C C . GLN A 1 187 ? -17.191 7.080 -6.123 1.00 98.50 187 GLN A C 1
ATOM 1487 O O . GLN A 1 187 ? -17.974 6.272 -5.639 1.00 98.50 187 GLN A O 1
ATOM 1492 N N . ASN A 1 188 ? -15.934 6.743 -6.424 1.00 98.25 188 ASN A N 1
ATOM 1493 C CA . ASN A 1 188 ? -15.418 5.394 -6.210 1.00 98.25 188 ASN A CA 1
ATOM 1494 C C . ASN A 1 188 ? -15.313 5.084 -4.709 1.00 98.25 188 ASN A C 1
ATOM 1496 O O . ASN A 1 188 ? -15.781 4.046 -4.246 1.00 98.25 188 ASN A O 1
ATOM 1500 N N . TRP A 1 189 ? -14.781 6.030 -3.927 1.00 98.69 189 TRP A N 1
ATOM 1501 C CA . TRP A 1 189 ? -14.750 5.941 -2.464 1.00 98.69 189 TRP A CA 1
ATOM 1502 C C . TRP A 1 189 ? -16.150 5.834 -1.858 1.00 98.69 189 TRP A C 1
ATOM 1504 O O . TRP A 1 189 ? -16.384 4.988 -0.993 1.00 98.69 189 TRP A O 1
ATOM 1514 N N . LEU A 1 190 ? -17.080 6.656 -2.353 1.00 98.62 190 LEU A N 1
ATOM 1515 C CA . LEU A 1 190 ? -18.473 6.651 -1.919 1.00 98.62 190 LEU A CA 1
ATOM 1516 C C . LEU A 1 190 ? -19.125 5.285 -2.126 1.00 98.62 190 LEU A C 1
ATOM 1518 O O . LEU A 1 190 ? -19.770 4.776 -1.214 1.00 98.62 190 LEU A O 1
ATOM 1522 N N . MET A 1 191 ? -18.933 4.657 -3.288 1.00 98.62 191 MET A N 1
ATOM 1523 C CA . MET A 1 191 ? -19.552 3.360 -3.568 1.00 98.62 191 MET A CA 1
ATOM 1524 C C . MET A 1 191 ? -19.076 2.258 -2.614 1.00 98.62 191 MET A C 1
ATOM 1526 O O . MET A 1 191 ? -19.887 1.440 -2.180 1.00 98.62 191 MET A O 1
ATOM 1530 N N . TYR A 1 192 ? -17.800 2.250 -2.215 1.00 97.50 192 TYR A N 1
ATOM 1531 C CA . TYR A 1 192 ? -17.321 1.314 -1.193 1.00 97.50 192 TYR A CA 1
ATOM 1532 C C . TYR A 1 192 ? -17.977 1.555 0.170 1.00 97.50 192 TYR A C 1
ATOM 1534 O O . TYR A 1 192 ? -18.392 0.600 0.830 1.00 97.50 192 TYR A O 1
ATOM 1542 N N . ALA A 1 193 ? -18.109 2.816 0.580 1.00 97.50 193 ALA A N 1
ATOM 1543 C CA . ALA A 1 193 ? -18.745 3.173 1.843 1.00 97.50 193 ALA A CA 1
ATOM 1544 C C . ALA A 1 193 ? -20.249 2.847 1.856 1.00 97.50 193 ALA A C 1
ATOM 1546 O O . ALA A 1 193 ? -20.740 2.280 2.830 1.00 97.50 193 ALA A O 1
ATOM 1547 N N . LEU A 1 194 ? -20.970 3.106 0.756 1.00 97.94 194 LEU A N 1
ATOM 1548 C CA . LEU A 1 194 ? -22.381 2.725 0.597 1.00 97.94 194 LEU A CA 1
ATOM 1549 C C . LEU A 1 194 ? -22.584 1.205 0.654 1.00 97.94 194 LEU A C 1
ATOM 1551 O O . LEU A 1 194 ? -23.580 0.735 1.200 1.00 97.94 194 LEU A O 1
ATOM 1555 N N . ASN A 1 195 ? -21.606 0.432 0.177 1.00 96.94 195 ASN A N 1
ATOM 1556 C CA . ASN A 1 195 ? -21.579 -1.027 0.320 1.00 96.94 195 ASN A CA 1
ATOM 1557 C C . ASN A 1 195 ? -21.169 -1.495 1.735 1.00 96.94 195 ASN A C 1
ATOM 1559 O O . ASN A 1 195 ? -21.063 -2.695 2.001 1.00 96.94 195 ASN A O 1
ATOM 1563 N N . GLY A 1 196 ? -20.975 -0.561 2.669 1.00 95.12 196 GLY A N 1
ATOM 1564 C CA . GLY A 1 196 ? -20.733 -0.819 4.083 1.00 95.12 196 GLY A CA 1
ATOM 1565 C C . GLY A 1 196 ? -19.269 -1.037 4.451 1.00 95.12 196 GLY A C 1
ATOM 1566 O O . GLY A 1 196 ? -19.018 -1.641 5.493 1.00 95.12 196 GLY A O 1
ATOM 1567 N N . ALA A 1 197 ? -18.312 -0.606 3.624 1.00 96.44 197 ALA A N 1
ATOM 1568 C CA . ALA A 1 197 ? -16.901 -0.633 3.999 1.00 96.44 197 ALA A CA 1
ATOM 1569 C C . ALA A 1 197 ? -16.644 0.242 5.236 1.00 96.44 197 ALA A C 1
ATOM 1571 O O . ALA A 1 197 ? -17.193 1.329 5.369 1.00 96.44 197 ALA A O 1
ATOM 1572 N N . GLU A 1 198 ? -15.780 -0.230 6.128 1.00 96.50 198 GLU A N 1
ATOM 1573 C CA . GLU A 1 198 ? -15.363 0.486 7.338 1.00 96.50 198 GLU A CA 1
ATOM 1574 C C . GLU A 1 198 ? -13.895 0.913 7.247 1.00 96.50 198 GLU A C 1
ATOM 1576 O O . GLU A 1 198 ? -13.505 1.928 7.823 1.00 96.50 198 GLU A O 1
ATOM 1581 N N . ILE A 1 199 ? -13.088 0.145 6.506 1.00 97.31 199 ILE A N 1
ATOM 1582 C CA . ILE A 1 199 ? -11.704 0.466 6.157 1.00 97.31 199 ILE A CA 1
ATOM 1583 C C . ILE A 1 199 ? -11.545 0.308 4.643 1.00 97.31 199 ILE A C 1
ATOM 1585 O O . ILE A 1 199 ? -11.821 -0.761 4.098 1.00 97.31 199 ILE A O 1
ATOM 1589 N N . ILE A 1 200 ? -11.084 1.354 3.963 1.00 98.31 200 ILE A N 1
ATOM 1590 C CA . ILE A 1 200 ? -10.785 1.325 2.531 1.00 98.31 200 ILE A CA 1
ATOM 1591 C C . ILE A 1 200 ? -9.273 1.460 2.342 1.00 98.31 200 ILE A C 1
ATOM 1593 O O . ILE A 1 200 ? -8.689 2.515 2.598 1.00 98.31 200 ILE A O 1
ATOM 1597 N N . PHE A 1 201 ? -8.635 0.390 1.880 1.00 98.56 201 PHE 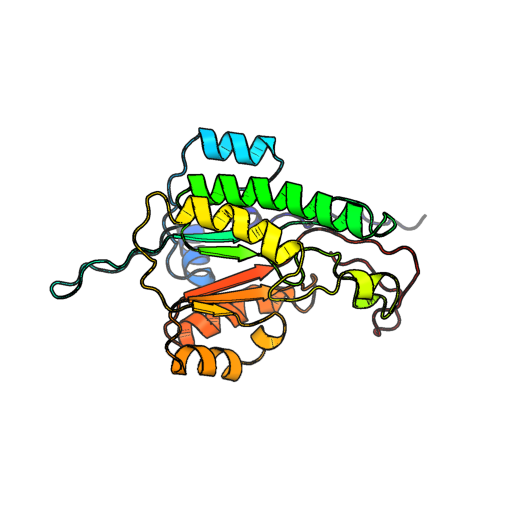A N 1
ATOM 1598 C CA . PHE A 1 201 ? -7.226 0.408 1.499 1.00 98.56 201 PHE A CA 1
ATOM 1599 C C . PHE A 1 201 ? -7.063 1.015 0.107 1.00 98.56 201 PHE A C 1
ATOM 1601 O O . PHE A 1 201 ? -7.891 0.786 -0.772 1.00 98.56 201 PHE A O 1
ATOM 1608 N N . ASN A 1 202 ? -5.991 1.771 -0.103 1.00 98.56 202 ASN A N 1
ATOM 1609 C CA . ASN A 1 202 ? -5.648 2.367 -1.386 1.00 98.56 202 ASN A CA 1
ATOM 1610 C C . ASN A 1 202 ? -4.189 2.075 -1.751 1.00 98.56 202 ASN A C 1
ATOM 1612 O O . ASN A 1 202 ? -3.318 2.930 -1.566 1.00 98.56 202 ASN A O 1
ATOM 1616 N N . PRO A 1 203 ? -3.916 0.852 -2.246 1.00 98.19 203 PRO A N 1
ATOM 1617 C CA . PRO A 1 203 ? -2.611 0.500 -2.779 1.00 98.19 203 PRO A CA 1
ATOM 1618 C C . PRO A 1 203 ? -2.365 1.274 -4.073 1.00 98.19 203 PRO A C 1
ATOM 1620 O O . PRO A 1 203 ? -3.205 1.265 -4.973 1.00 98.19 203 PRO A O 1
ATOM 1623 N N . SER A 1 204 ? -1.228 1.953 -4.149 1.00 97.19 204 SER A N 1
ATOM 1624 C CA . SER A 1 204 ? -0.858 2.837 -5.252 1.00 97.19 204 SER A CA 1
ATOM 1625 C C . SER A 1 204 ? 0.612 2.666 -5.627 1.00 97.19 204 SER A C 1
ATOM 1627 O O . SER A 1 204 ? 1.436 2.245 -4.812 1.00 97.19 204 SER A O 1
ATOM 1629 N N . ALA A 1 205 ? 0.935 3.035 -6.860 1.00 94.00 205 ALA A N 1
ATOM 1630 C CA . ALA A 1 205 ? 2.289 3.312 -7.310 1.00 94.00 205 ALA A CA 1
ATOM 1631 C C . ALA A 1 205 ? 2.269 4.622 -8.108 1.00 94.00 205 ALA A C 1
ATOM 1633 O O . ALA A 1 205 ? 1.909 4.666 -9.283 1.00 94.00 205 ALA A O 1
ATOM 1634 N N . THR A 1 206 ? 2.592 5.718 -7.429 1.00 89.00 206 THR A N 1
ATOM 1635 C CA . THR A 1 206 ? 2.650 7.061 -8.003 1.00 89.00 206 THR A CA 1
ATOM 1636 C C . THR A 1 206 ? 3.990 7.713 -7.700 1.00 89.00 206 THR A C 1
ATOM 1638 O O . THR A 1 206 ? 4.603 7.419 -6.678 1.00 89.00 206 THR A O 1
ATOM 1641 N N . ILE A 1 207 ? 4.425 8.596 -8.593 1.00 81.44 207 ILE A N 1
ATOM 1642 C CA . ILE A 1 207 ? 5.718 9.287 -8.523 1.00 81.44 207 ILE A CA 1
ATOM 1643 C C . ILE A 1 207 ? 5.593 10.671 -7.886 1.00 81.44 207 ILE A C 1
ATOM 1645 O O . ILE A 1 207 ? 4.490 11.234 -7.814 1.00 81.44 207 ILE A O 1
ATOM 1649 N N . SER A 1 208 ? 6.735 11.217 -7.474 1.00 72.25 208 SER A N 1
ATOM 1650 C CA . SER A 1 208 ? 6.889 12.596 -7.002 1.00 72.25 208 SER A CA 1
ATOM 1651 C C . SER A 1 208 ? 6.445 13.658 -8.033 1.00 72.25 208 SER A C 1
ATOM 1653 O O . SER A 1 208 ? 6.155 13.383 -9.205 1.00 72.25 208 SER A O 1
ATOM 1655 N N . GLY A 1 209 ? 6.324 14.914 -7.589 1.00 78.50 209 GLY A N 1
ATOM 1656 C CA . GLY A 1 209 ? 5.915 16.046 -8.428 1.00 78.50 209 GLY A CA 1
ATOM 1657 C C . GLY A 1 209 ? 4.419 16.357 -8.332 1.00 78.50 209 GLY A C 1
ATOM 1658 O O . GLY A 1 209 ? 3.897 16.586 -7.243 1.00 78.50 209 GLY A O 1
ATOM 1659 N N . LEU A 1 210 ? 3.700 16.395 -9.464 1.00 74.94 210 LEU A N 1
ATOM 1660 C CA . LEU A 1 210 ? 2.285 16.816 -9.484 1.00 74.94 210 LEU A CA 1
ATOM 1661 C C . LEU A 1 210 ? 1.376 15.934 -8.614 1.00 74.94 210 LEU A C 1
ATOM 1663 O O . LEU A 1 210 ? 0.396 16.428 -8.062 1.00 74.94 210 LEU A O 1
ATOM 1667 N N . SER A 1 211 ? 1.686 14.642 -8.482 1.00 84.00 211 SER A N 1
ATOM 1668 C CA . SER A 1 211 ? 0.860 13.740 -7.679 1.00 84.00 211 SER A CA 1
ATOM 1669 C C . SER A 1 211 ? 1.104 13.864 -6.176 1.00 84.00 211 SER A C 1
ATOM 1671 O O . SER A 1 211 ? 0.205 13.537 -5.400 1.00 84.00 211 SER A O 1
ATOM 1673 N N . GLU A 1 212 ? 2.290 14.285 -5.745 1.00 86.19 212 GLU A N 1
ATOM 1674 C CA . GLU A 1 212 ? 2.642 14.317 -4.322 1.00 86.19 212 GLU A CA 1
ATOM 1675 C C . GLU A 1 212 ? 1.782 15.333 -3.561 1.00 86.19 212 GLU A C 1
ATOM 1677 O O . GLU A 1 212 ? 1.288 15.044 -2.474 1.00 86.19 212 GLU A O 1
ATOM 1682 N N . ALA A 1 213 ? 1.484 16.475 -4.188 1.00 89.38 213 ALA A N 1
ATOM 1683 C CA . ALA A 1 213 ? 0.598 17.493 -3.626 1.00 89.38 213 ALA A CA 1
ATOM 1684 C C . ALA A 1 213 ? -0.838 16.986 -3.377 1.00 89.38 213 ALA A C 1
ATOM 1686 O O . ALA A 1 213 ? -1.525 17.488 -2.488 1.00 89.38 213 ALA A O 1
ATOM 1687 N N . LEU A 1 214 ? -1.296 15.989 -4.142 1.00 94.62 214 LEU A N 1
ATOM 1688 C CA . LEU A 1 214 ? -2.626 15.387 -3.994 1.00 94.62 214 LEU A CA 1
ATOM 1689 C C . LEU A 1 214 ? -2.653 14.289 -2.922 1.00 94.62 214 LEU A C 1
ATOM 1691 O O . LEU A 1 214 ? -3.690 14.056 -2.295 1.00 94.62 214 LEU A O 1
ATOM 1695 N N . TRP A 1 215 ? -1.511 13.642 -2.673 1.00 95.19 215 TRP A N 1
ATOM 1696 C CA . TRP A 1 215 ? -1.383 12.501 -1.767 1.00 95.19 215 TRP A CA 1
ATOM 1697 C C . TRP A 1 215 ? -1.922 12.747 -0.341 1.00 95.19 215 TRP A C 1
ATOM 1699 O O . TRP A 1 215 ? -2.705 11.921 0.137 1.00 95.19 215 TRP A O 1
ATOM 1709 N N . PRO A 1 216 ? -1.624 13.874 0.344 1.00 94.75 216 PRO A N 1
ATOM 1710 C CA . PRO A 1 216 ? -2.170 14.133 1.680 1.00 94.75 216 PRO A CA 1
ATOM 1711 C C . PRO A 1 216 ? -3.651 14.564 1.679 1.00 94.75 216 PRO A C 1
ATOM 1713 O O . PRO A 1 216 ? -4.234 14.750 2.753 1.00 94.75 216 PRO A O 1
ATOM 1716 N N . ILE A 1 217 ? -4.270 14.745 0.504 1.00 96.69 217 ILE A N 1
ATOM 1717 C CA . ILE A 1 217 ? -5.613 15.320 0.348 1.00 96.69 217 ILE A CA 1
ATOM 1718 C C . ILE A 1 217 ? -6.654 14.237 0.071 1.00 96.69 217 ILE A C 1
ATOM 1720 O O . ILE A 1 217 ? -7.639 14.143 0.797 1.00 96.69 217 ILE A O 1
ATOM 1724 N N . GLU A 1 218 ? -6.467 13.423 -0.967 1.00 98.31 218 GLU A N 1
ATOM 1725 C CA . GLU A 1 218 ? -7.560 12.640 -1.569 1.00 98.31 218 GLU A CA 1
ATOM 1726 C C . GLU A 1 218 ? -8.081 11.531 -0.651 1.00 98.31 218 GLU A C 1
ATOM 1728 O O . GLU A 1 218 ? -9.264 11.499 -0.307 1.00 98.31 218 GLU A O 1
ATOM 1733 N N . ALA A 1 219 ? -7.190 10.657 -0.176 1.00 98.25 219 ALA A N 1
ATOM 1734 C CA . ALA A 1 219 ? -7.562 9.583 0.742 1.00 98.25 219 ALA A CA 1
ATOM 1735 C C . ALA A 1 219 ? -8.061 10.128 2.091 1.00 98.25 219 ALA A C 1
ATOM 1737 O O . ALA A 1 219 ? -8.943 9.539 2.722 1.00 98.25 219 ALA A O 1
ATOM 1738 N N . ARG A 1 220 ? -7.537 11.279 2.529 1.00 97.88 220 ARG A N 1
ATOM 1739 C CA . ARG A 1 220 ? -7.990 11.947 3.753 1.00 97.88 220 ARG A CA 1
ATOM 1740 C C . ARG A 1 220 ? -9.391 12.528 3.588 1.00 97.88 220 ARG A C 1
ATOM 1742 O O . ARG A 1 220 ? -10.231 12.356 4.469 1.00 97.88 220 ARG A O 1
ATOM 1749 N N . ASN A 1 221 ? -9.661 13.180 2.459 1.00 98.50 221 ASN A N 1
ATOM 1750 C CA . ASN A 1 221 ? -10.986 13.680 2.120 1.00 98.50 221 ASN A CA 1
ATOM 1751 C C . ASN A 1 221 ? -11.996 12.530 2.033 1.00 98.50 221 ASN A C 1
ATOM 1753 O O . ASN A 1 221 ? -13.082 12.646 2.592 1.00 98.50 221 ASN A O 1
ATOM 1757 N N . ALA A 1 222 ? -11.611 11.395 1.443 1.00 98.69 222 ALA A N 1
ATOM 1758 C CA . ALA A 1 222 ? -12.453 10.207 1.382 1.00 98.69 222 ALA A CA 1
ATOM 1759 C C . ALA A 1 222 ? -12.822 9.656 2.772 1.00 98.69 222 ALA A C 1
ATOM 1761 O O . ALA A 1 222 ? -13.986 9.315 2.984 1.00 98.69 222 ALA A O 1
ATOM 1762 N N . ALA A 1 223 ? -11.884 9.615 3.728 1.00 98.50 223 ALA A N 1
ATOM 1763 C CA . ALA A 1 223 ? -12.184 9.228 5.113 1.00 98.50 223 ALA A CA 1
ATOM 1764 C C . ALA A 1 223 ? -13.208 10.170 5.763 1.00 98.50 223 ALA A C 1
ATOM 1766 O O . ALA A 1 223 ? -14.167 9.719 6.392 1.00 98.50 223 ALA A O 1
ATOM 1767 N N . ILE A 1 224 ? -13.025 11.481 5.574 1.00 98.12 224 ILE A N 1
ATOM 1768 C CA . ILE A 1 224 ? -13.905 12.517 6.128 1.00 98.12 224 ILE A CA 1
ATOM 1769 C C . ILE A 1 224 ? -15.309 12.420 5.524 1.00 98.12 224 ILE A C 1
ATOM 1771 O O . ILE A 1 224 ? -16.285 12.350 6.266 1.00 98.12 224 ILE A O 1
ATOM 1775 N N . ALA A 1 225 ? -15.406 12.405 4.193 1.00 98.62 225 ALA A N 1
ATOM 1776 C CA . ALA A 1 225 ? -16.671 12.468 3.466 1.00 98.62 225 ALA A CA 1
ATOM 1777 C C . ALA A 1 225 ? -17.543 11.222 3.665 1.00 98.62 225 ALA A C 1
ATOM 1779 O O . ALA A 1 225 ? -18.764 11.316 3.600 1.00 98.62 225 ALA A O 1
ATOM 1780 N N . ASN A 1 226 ? -16.920 10.064 3.906 1.00 98.62 226 ASN A N 1
ATOM 1781 C CA . ASN A 1 226 ? -17.618 8.781 3.957 1.00 98.62 226 ASN A CA 1
ATOM 1782 C C . ASN A 1 226 ? -17.683 8.159 5.360 1.00 98.62 226 ASN A C 1
ATOM 1784 O O . ASN A 1 226 ? -18.272 7.095 5.516 1.00 98.62 226 ASN A O 1
ATOM 1788 N N . HIS A 1 227 ? -17.094 8.799 6.376 1.00 98.00 227 HIS A N 1
ATOM 1789 C CA . HIS A 1 227 ? -17.042 8.296 7.757 1.00 98.00 227 HIS A CA 1
ATOM 1790 C C . HIS A 1 227 ? -16.427 6.890 7.887 1.00 98.00 227 HIS A C 1
ATOM 1792 O O . HIS A 1 227 ? -16.876 6.061 8.678 1.00 98.00 227 HIS A O 1
ATOM 1798 N N . VAL A 1 228 ? -15.366 6.644 7.118 1.00 97.38 228 VAL A N 1
ATOM 1799 C CA . VAL A 1 228 ? -14.598 5.390 7.100 1.00 97.38 228 VAL A CA 1
ATOM 1800 C C . VAL A 1 228 ? -13.133 5.657 7.429 1.00 97.38 228 VAL A C 1
ATOM 1802 O O . VAL A 1 228 ? -12.662 6.792 7.356 1.00 97.38 228 VAL A O 1
ATOM 1805 N N . PHE A 1 229 ? -12.380 4.607 7.744 1.00 98.00 229 PHE A N 1
ATOM 1806 C CA . PHE A 1 229 ? -10.922 4.684 7.745 1.00 98.00 229 PHE A CA 1
ATOM 1807 C C . PHE A 1 229 ? -10.393 4.515 6.321 1.00 98.00 229 PHE A C 1
ATOM 1809 O O . PHE A 1 229 ? -10.880 3.671 5.570 1.00 98.00 229 PHE A O 1
ATOM 1816 N N . THR A 1 230 ? -9.363 5.272 5.958 1.00 98.50 230 THR A N 1
ATOM 1817 C CA . THR A 1 230 ? -8.627 5.075 4.705 1.00 98.50 230 THR A CA 1
ATOM 1818 C C . THR A 1 230 ? -7.169 4.753 4.996 1.00 98.50 230 THR A C 1
ATOM 1820 O O . THR A 1 230 ? -6.591 5.249 5.964 1.00 98.50 230 THR A O 1
ATOM 1823 N N . VAL A 1 231 ? -6.579 3.885 4.175 1.00 98.19 231 VAL A N 1
ATOM 1824 C CA . VAL A 1 231 ? -5.180 3.458 4.303 1.00 98.19 231 VAL A CA 1
ATOM 1825 C C . VAL A 1 231 ? -4.514 3.585 2.937 1.00 98.19 231 VAL A C 1
ATOM 1827 O O . VAL A 1 231 ? -4.597 2.671 2.120 1.00 98.19 231 VAL A O 1
ATOM 1830 N N . ALA A 1 232 ? -3.900 4.737 2.667 1.00 98.25 232 ALA A N 1
ATOM 1831 C CA . ALA A 1 232 ? -3.166 4.983 1.427 1.00 98.25 232 ALA A CA 1
ATOM 1832 C C . ALA A 1 232 ? -1.740 4.428 1.533 1.00 98.25 232 ALA A C 1
ATOM 1834 O O . ALA A 1 232 ? -1.045 4.694 2.513 1.00 98.25 232 ALA A O 1
ATOM 1835 N N . ILE A 1 233 ? -1.318 3.650 0.537 1.00 97.88 233 ILE A N 1
ATOM 1836 C CA . ILE A 1 233 ? -0.025 2.955 0.518 1.00 97.88 233 ILE A CA 1
ATOM 1837 C C . ILE A 1 233 ? 0.614 3.229 -0.833 1.00 97.88 233 ILE A C 1
ATOM 1839 O O . ILE A 1 233 ? 0.006 2.911 -1.854 1.00 97.88 233 ILE A O 1
ATOM 1843 N N . ASN A 1 234 ? 1.812 3.810 -0.848 1.00 97.19 234 ASN A N 1
ATOM 1844 C CA . ASN A 1 234 ? 2.545 4.049 -2.085 1.00 97.19 234 ASN A CA 1
ATOM 1845 C C . ASN A 1 234 ? 3.811 3.199 -2.142 1.00 97.19 234 ASN A C 1
ATOM 1847 O O . ASN A 1 234 ? 4.440 2.940 -1.117 1.00 97.19 234 ASN A O 1
ATOM 1851 N N . ARG A 1 235 ? 4.198 2.816 -3.357 1.00 95.31 235 ARG A N 1
ATOM 1852 C CA . ARG A 1 235 ? 5.531 2.288 -3.645 1.00 95.31 235 ARG A CA 1
ATOM 1853 C C . ARG A 1 235 ? 6.613 3.294 -3.246 1.00 95.31 235 ARG A C 1
ATOM 1855 O O . ARG A 1 235 ? 6.387 4.500 -3.292 1.00 95.31 235 ARG A O 1
ATOM 1862 N N . VAL A 1 236 ? 7.784 2.783 -2.870 1.00 93.44 236 VAL A N 1
ATOM 1863 C CA . VAL A 1 236 ? 8.966 3.595 -2.552 1.00 93.44 236 VAL A CA 1
ATOM 1864 C C . VAL A 1 236 ? 10.168 3.184 -3.388 1.00 93.44 236 VAL A C 1
ATOM 1866 O O . VAL A 1 236 ? 10.288 2.024 -3.789 1.00 93.44 236 VAL A O 1
ATOM 1869 N N . GLY A 1 237 ? 11.103 4.117 -3.542 1.00 90.75 237 GLY A N 1
ATOM 1870 C CA . GLY A 1 237 ? 12.382 3.894 -4.198 1.00 90.75 237 GLY A CA 1
ATOM 1871 C C . GLY A 1 237 ? 12.297 3.914 -5.718 1.00 90.75 237 GLY A C 1
ATOM 1872 O O . GLY A 1 237 ? 11.220 3.918 -6.310 1.00 90.75 237 GLY A O 1
ATOM 1873 N N . THR A 1 238 ? 13.482 3.891 -6.323 1.00 90.06 238 THR A N 1
ATOM 1874 C CA . THR A 1 238 ? 13.653 4.207 -7.735 1.00 90.06 238 THR A CA 1
ATOM 1875 C C . THR A 1 238 ? 13.926 2.993 -8.603 1.00 90.06 238 THR A C 1
ATOM 1877 O O . THR A 1 238 ? 14.796 2.178 -8.297 1.00 90.06 238 THR A O 1
ATOM 1880 N N . GLU A 1 239 ? 13.182 2.881 -9.706 1.00 91.94 239 GLU A N 1
ATOM 1881 C CA . GLU A 1 239 ? 13.245 1.747 -10.633 1.00 91.94 239 GLU A CA 1
ATOM 1882 C C . GLU A 1 239 ? 13.790 2.174 -12.001 1.00 91.94 239 GLU A C 1
ATOM 1884 O O . GLU A 1 239 ? 13.262 3.085 -12.641 1.00 91.94 239 GLU A O 1
ATOM 1889 N N . VAL A 1 240 ? 14.849 1.494 -12.451 1.00 91.62 240 VAL A N 1
ATOM 1890 C CA . VAL A 1 240 ? 15.512 1.705 -13.750 1.00 91.62 240 VAL A CA 1
ATOM 1891 C C . VAL A 1 240 ? 15.157 0.542 -14.668 1.00 91.62 240 VAL A C 1
ATOM 1893 O O . VAL A 1 240 ? 15.221 -0.597 -14.214 1.00 91.62 240 VAL A O 1
ATOM 1896 N N . PHE A 1 241 ? 14.839 0.797 -15.939 1.00 93.31 241 PHE A N 1
ATOM 1897 C CA . PHE A 1 241 ? 14.506 -0.234 -16.933 1.00 93.31 241 PHE A CA 1
ATOM 1898 C C . PHE A 1 241 ? 15.599 -0.383 -18.005 1.00 93.31 241 PHE A C 1
ATOM 1900 O O . PHE A 1 241 ? 16.342 0.572 -18.228 1.00 93.31 241 PHE A O 1
ATOM 1907 N N . PRO A 1 242 ? 15.727 -1.557 -18.664 1.00 92.06 242 PRO A N 1
ATOM 1908 C CA . PRO A 1 242 ? 16.827 -1.814 -19.600 1.00 92.06 242 PRO A CA 1
ATOM 1909 C C . PRO A 1 242 ? 16.802 -0.936 -20.854 1.00 92.06 242 PRO A C 1
ATOM 1911 O O . PRO A 1 242 ? 17.857 -0.563 -21.359 1.00 92.06 242 PRO A O 1
ATOM 1914 N N . ASN A 1 243 ? 15.603 -0.623 -21.349 1.00 91.94 243 ASN A N 1
ATOM 1915 C CA . ASN A 1 243 ? 15.402 0.142 -22.572 1.00 91.94 243 ASN A CA 1
ATOM 1916 C C . ASN A 1 243 ? 14.921 1.559 -22.253 1.00 91.94 243 ASN A C 1
ATOM 1918 O O . ASN A 1 243 ? 14.179 1.787 -21.294 1.00 91.94 243 ASN A O 1
ATOM 1922 N N . GLU A 1 244 ? 15.319 2.511 -23.093 1.00 90.06 244 GLU A N 1
ATOM 1923 C CA . GLU A 1 244 ? 14.845 3.889 -23.007 1.00 90.06 244 GLU A CA 1
ATOM 1924 C C . GLU A 1 244 ? 13.348 3.983 -23.345 1.00 90.06 244 GLU A C 1
ATOM 1926 O O . GLU A 1 244 ? 12.847 3.332 -24.261 1.00 90.06 244 GLU A O 1
ATOM 1931 N N . PHE A 1 245 ? 12.631 4.851 -22.634 1.00 88.69 245 PHE A N 1
ATOM 1932 C CA . PHE A 1 245 ? 11.230 5.184 -22.902 1.00 88.69 245 PHE A CA 1
ATOM 1933 C C . PHE A 1 245 ? 11.011 6.695 -22.747 1.00 88.69 245 PHE A C 1
ATOM 1935 O O . PHE A 1 245 ? 11.922 7.432 -22.376 1.00 88.69 245 PHE A O 1
ATOM 1942 N N . THR A 1 246 ? 9.809 7.193 -23.048 1.00 85.69 246 THR A N 1
ATOM 1943 C CA . THR A 1 246 ? 9.460 8.622 -22.918 1.00 85.69 246 THR A CA 1
ATOM 1944 C C . THR A 1 246 ? 8.244 8.808 -22.015 1.00 85.69 246 THR A C 1
ATOM 1946 O O . THR A 1 246 ? 7.373 7.943 -21.944 1.00 85.69 246 THR A O 1
ATOM 1949 N N . SER A 1 247 ? 8.163 9.951 -21.326 1.00 83.19 247 SER A N 1
ATOM 1950 C CA . SER A 1 247 ? 7.083 10.254 -20.366 1.00 83.19 247 SER A CA 1
ATOM 1951 C C . SER A 1 247 ? 5.940 11.096 -20.958 1.00 83.19 247 SER A C 1
ATOM 1953 O O . SER A 1 247 ? 5.043 11.528 -20.241 1.00 83.19 247 SER A O 1
ATOM 1955 N N . GLY A 1 248 ? 5.950 11.341 -22.275 1.00 82.75 248 GLY A N 1
ATOM 1956 C CA . GLY A 1 248 ? 4.894 12.092 -22.972 1.00 82.75 248 GLY A CA 1
ATOM 1957 C C . GLY A 1 248 ? 4.918 13.614 -22.765 1.00 82.75 248 GLY A C 1
ATOM 1958 O O . GLY A 1 248 ? 4.052 14.306 -23.286 1.00 82.75 248 GLY A O 1
ATOM 1959 N N . ASN A 1 249 ? 5.918 14.151 -22.062 1.00 83.44 249 ASN A N 1
ATOM 1960 C CA . ASN A 1 249 ? 6.125 15.588 -21.821 1.00 83.44 249 ASN A CA 1
ATOM 1961 C C . ASN A 1 249 ? 7.276 16.186 -22.665 1.00 83.44 249 ASN A C 1
ATOM 1963 O O . ASN A 1 249 ? 7.798 17.253 -22.343 1.00 83.44 249 ASN A O 1
ATOM 1967 N N . GLY A 1 250 ? 7.722 15.468 -23.701 1.00 80.19 250 GLY A N 1
ATOM 1968 C CA . GLY A 1 250 ? 8.867 15.851 -24.533 1.00 80.19 250 GLY A CA 1
ATOM 1969 C C . GLY A 1 250 ? 10.245 15.621 -23.895 1.00 80.19 250 GLY A C 1
ATOM 1970 O O . GLY A 1 250 ? 11.247 15.997 -24.496 1.00 80.19 250 GLY A O 1
ATOM 1971 N N . LYS A 1 251 ? 10.322 15.007 -22.706 1.00 78.81 251 LYS A N 1
ATOM 1972 C CA . LYS A 1 251 ? 11.577 14.617 -22.042 1.00 78.81 251 LYS A CA 1
ATOM 1973 C C . LYS A 1 251 ? 11.781 13.092 -22.099 1.00 78.81 251 LYS A C 1
ATOM 1975 O O . LYS A 1 251 ? 10.793 12.350 -22.199 1.00 78.81 251 LYS A O 1
ATOM 1980 N N . PRO A 1 252 ? 13.035 12.608 -21.983 1.00 76.69 252 PRO A N 1
ATOM 1981 C CA . PRO A 1 252 ? 13.303 11.198 -21.715 1.00 76.69 252 PRO A CA 1
ATOM 1982 C C . PRO A 1 252 ? 12.494 10.714 -20.507 1.00 76.69 252 PRO A C 1
ATOM 1984 O O . PRO A 1 252 ? 12.224 11.482 -19.578 1.00 76.69 252 PRO A O 1
ATOM 1987 N N . GLY A 1 253 ? 12.074 9.454 -20.528 1.00 68.44 253 GLY A N 1
ATOM 1988 C CA . GLY A 1 253 ? 11.468 8.795 -19.382 1.00 68.44 253 GLY A CA 1
ATOM 1989 C C . GLY A 1 253 ? 12.489 8.764 -18.256 1.00 68.44 253 GLY A C 1
ATOM 1990 O O . GLY A 1 253 ? 13.487 8.057 -18.346 1.00 68.44 253 GLY A O 1
ATOM 1991 N N . LYS A 1 254 ? 12.276 9.591 -17.234 1.00 60.84 254 LYS A N 1
ATOM 1992 C CA . LYS A 1 254 ? 13.045 9.520 -15.997 1.00 60.84 254 LYS A CA 1
ATOM 1993 C C . LYS A 1 254 ? 12.317 8.633 -14.997 1.00 60.84 254 LYS A C 1
ATOM 1995 O O . LYS A 1 254 ? 11.119 8.383 -15.125 1.00 60.84 254 LYS A O 1
ATOM 2000 N N . LEU A 1 255 ? 13.124 8.116 -14.087 1.00 54.12 255 LEU A N 1
ATOM 2001 C CA . LEU A 1 255 ? 12.838 7.053 -13.145 1.00 54.12 255 LEU A CA 1
ATOM 2002 C C . LEU A 1 255 ? 11.608 7.372 -12.284 1.00 54.12 255 LEU A C 1
ATOM 2004 O O . LEU A 1 255 ? 11.230 8.529 -12.120 1.00 54.12 255 LEU A O 1
ATOM 2008 N N . ILE A 1 256 ? 10.988 6.333 -11.736 1.00 47.22 256 ILE A N 1
ATOM 2009 C CA . ILE A 1 256 ? 10.029 6.493 -10.640 1.00 47.22 256 ILE A CA 1
ATOM 2010 C C . ILE A 1 256 ? 10.850 6.992 -9.447 1.00 47.22 256 ILE A C 1
ATOM 2012 O O . ILE A 1 256 ? 11.579 6.196 -8.887 1.00 47.22 256 ILE A O 1
ATOM 2016 N N . GLU A 1 257 ? 10.844 8.281 -9.118 1.00 35.34 257 GLU A N 1
ATOM 2017 C CA . GLU A 1 257 ? 11.410 8.792 -7.853 1.00 35.34 257 GLU A CA 1
ATOM 2018 C C . GLU A 1 257 ? 10.381 8.699 -6.725 1.00 35.34 257 GLU A C 1
ATOM 2020 O O . GLU A 1 257 ? 9.221 9.134 -6.950 1.00 35.34 257 GLU A O 1
#

Radius of gyration: 20.32 Å; chains: 1; bounding box: 56×47×52 Å